Protein AF-A0A7Y5CA91-F1 (afdb_monomer)

Nearest PDB structures (foldseek):
  5ueb-assembly1_A  TM=8.217E-01  e=1.736E-07  Neisseria gonorrhoeae NCCP11945
  4es2-assembly1_A-2  TM=5.963E-01  e=1.587E-01  Halalkalibacterium halodurans C-125
  4es1-assembly1_A-2  TM=5.811E-01  e=1.887E-01  Halalkalibacterium halodurans C-125
  4es3-assembly1_A-2  TM=5.944E-01  e=1.594E+00  Halalkalibacterium halodurans C-125
  7f84-assembly1_B  TM=4.828E-01  e=7.109E-01  Leptospira interrogans serovar Copenhageni str. Fiocruz L1-130

Sequence (258 aa):
MDRDSLKDAISSALDKFGGAYSYSMTEIDTDRPVVNYLFRSDHPRELWDILQERLFKNPRFGRCLSESSIVTCQGDTGWGDTLTLLHFDPSVKLQDFNGNEMEQILCRFHRNPIWGQRADFLILACIVNVHDDFAPPEVEELWARRVGQYAFEVCCIPFYAYDINLGDIVETNRK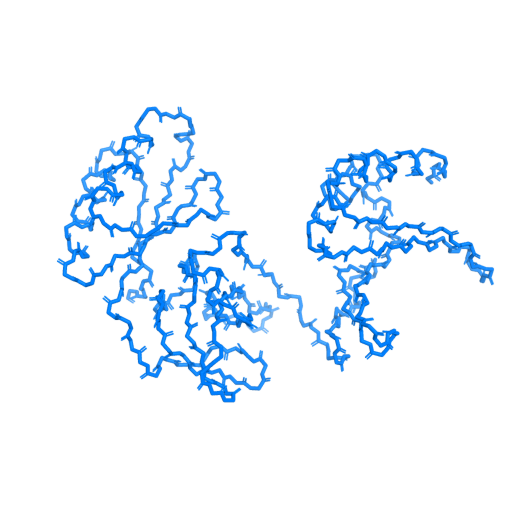FLVKSIIIASQNYTFRVWFGETKGSKARSEIVGAIQDLGCEMEWSSTDLLAVSAQSHFAQRVADYLHQQELSERLQYETGRLK

Mean predicted aligned error: 14.35 Å

Secondary structure (DSSP, 8-state):
--HHHHHHHHHHHHTT--S-EEEEEEEE-SSS-EEEEEEEES-HHHHHHHHIIIIIT-TTTHHHHHTT-EEEEE-TTGGGSEEEEEESSTTSPEE-TT-PEEP---EE--SS-TTGGG--EEEEEES-----TTSPPPEEEEEEEESSSSEEEE-S--SS-TT--TT-EEEE-TT-BEEEEEE--SEEEEEEE-TT-TT-HHHHHHHHHHHHTT-EEEESSSSEEEEEEEHHHHHHHHHHHHHHHHTTS-EEEESS--

Foldseek 3Di:
DDPVVVVVLLVVLVVPVPFDKDWDWDWDPDVDIDIDIDMDTPCVPSSVVSCCVRALVDPVHNVVCLLDDWDWDADPVGPLQIWTPGDNPPPDFTAGRNRDGDDPAPEQEFPDFLQQVQFDDWAWAFLDPDPPPPDDTHTYIFGWHDPDPFWTFTRHADQRHAPDGHGFIFGADPRRYTDGTPGDPQKWKKKKFQPPCQPPPLVVVLVVVLVVLVWDWGDSDSGIIIIIDHNVSVVVNVVSSVVCVVVVRIDMDTSHDD

Structure (mmCIF, N/CA/C/O backbone):
data_AF-A0A7Y5CA91-F1
#
_entry.id   AF-A0A7Y5CA91-F1
#
loop_
_atom_site.group_PDB
_atom_site.id
_atom_site.type_symbol
_atom_site.label_atom_id
_atom_site.label_alt_id
_atom_site.label_comp_id
_atom_site.label_asym_id
_atom_site.label_entity_id
_atom_site.label_seq_id
_atom_site.pdbx_PDB_ins_code
_atom_site.Cartn_x
_atom_site.Cartn_y
_atom_site.Cartn_z
_atom_site.occupancy
_atom_site.B_iso_or_equiv
_atom_site.auth_seq_id
_atom_site.auth_comp_id
_atom_site.auth_asym_id
_atom_site.auth_atom_id
_atom_site.pdbx_PDB_model_num
ATOM 1 N N . MET A 1 1 ? 7.690 31.007 19.364 1.00 68.00 1 MET A N 1
ATOM 2 C CA . MET A 1 1 ? 7.139 31.057 17.994 1.00 68.00 1 MET A CA 1
ATOM 3 C C . MET A 1 1 ? 6.294 32.312 17.875 1.00 68.00 1 MET A C 1
ATOM 5 O O . MET A 1 1 ? 5.537 32.581 18.798 1.00 68.00 1 MET A O 1
ATOM 9 N N . ASP A 1 2 ? 6.472 33.093 16.810 1.00 78.56 2 ASP A N 1
ATOM 10 C CA . ASP A 1 2 ? 5.654 34.286 16.562 1.00 78.56 2 ASP A CA 1
ATOM 11 C C . ASP A 1 2 ? 4.222 33.879 16.179 1.00 78.56 2 ASP A C 1
ATOM 13 O O . ASP A 1 2 ? 4.040 33.037 15.296 1.00 78.56 2 ASP A O 1
ATOM 17 N N . ARG A 1 3 ? 3.222 34.427 16.880 1.00 73.00 3 ARG A N 1
ATOM 18 C CA . ARG A 1 3 ? 1.817 34.001 16.760 1.00 73.00 3 ARG A CA 1
ATOM 19 C C . ARG A 1 3 ? 1.215 34.417 15.424 1.00 73.00 3 ARG A C 1
ATOM 21 O O . ARG A 1 3 ? 0.508 33.616 14.818 1.00 73.00 3 ARG A O 1
ATOM 28 N N . ASP A 1 4 ? 1.522 35.621 14.959 1.00 79.50 4 ASP A N 1
ATOM 29 C CA . ASP A 1 4 ? 0.968 36.135 13.706 1.00 79.50 4 ASP A CA 1
ATOM 30 C C . ASP A 1 4 ? 1.575 35.394 12.511 1.00 79.50 4 ASP A C 1
ATOM 32 O O . ASP A 1 4 ? 0.841 34.881 11.670 1.00 79.50 4 ASP A O 1
ATOM 36 N N . SER A 1 5 ? 2.889 35.139 12.532 1.00 83.25 5 SER A N 1
ATOM 37 C CA . SER A 1 5 ? 3.531 34.285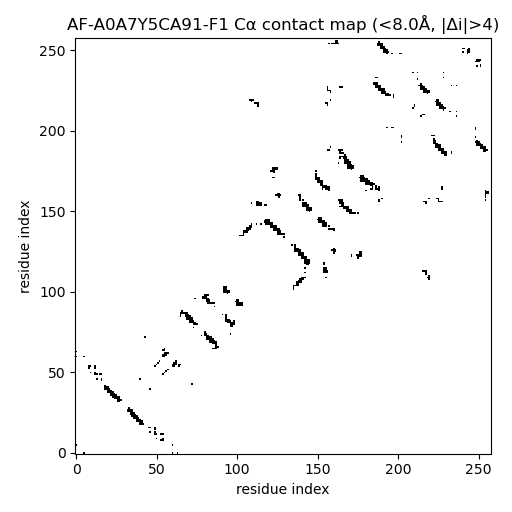 11.524 1.00 83.25 5 SER A CA 1
ATOM 38 C C . SER A 1 5 ? 2.962 32.855 11.464 1.00 83.25 5 SER A C 1
ATOM 40 O O . SER A 1 5 ? 2.933 32.261 10.387 1.00 83.25 5 SER A O 1
ATOM 42 N N . LEU A 1 6 ? 2.546 32.268 12.597 1.00 81.56 6 LEU A N 1
ATOM 43 C CA . LEU A 1 6 ? 1.913 30.941 12.604 1.00 81.56 6 LEU A CA 1
ATOM 44 C C . LEU A 1 6 ? 0.496 30.996 12.021 1.00 81.56 6 LEU A C 1
ATOM 46 O O . LEU A 1 6 ? 0.133 30.121 11.238 1.00 81.56 6 LEU A O 1
ATOM 50 N N . LYS A 1 7 ? -0.291 32.018 12.373 1.00 81.50 7 LYS A N 1
ATOM 51 C CA . LYS A 1 7 ? -1.628 32.230 11.801 1.00 81.50 7 LYS A CA 1
ATOM 52 C C . LYS A 1 7 ? -1.570 32.403 10.286 1.00 81.50 7 LYS A C 1
ATOM 54 O O . LYS A 1 7 ? -2.379 31.797 9.584 1.00 81.50 7 LYS A O 1
ATOM 59 N N . ASP A 1 8 ? -0.596 33.155 9.785 1.00 85.31 8 ASP A N 1
ATOM 60 C CA . ASP A 1 8 ? -0.379 33.336 8.348 1.00 85.31 8 ASP A CA 1
ATOM 61 C C . ASP A 1 8 ? 0.002 32.016 7.671 1.00 85.31 8 ASP A C 1
ATOM 63 O O . ASP A 1 8 ? -0.514 31.684 6.605 1.00 85.31 8 ASP A O 1
ATOM 67 N N . ALA A 1 9 ? 0.867 31.220 8.309 1.00 85.56 9 ALA A N 1
ATOM 68 C CA . ALA A 1 9 ? 1.255 29.909 7.798 1.00 85.56 9 ALA A CA 1
ATOM 69 C C . ALA A 1 9 ? 0.070 28.933 7.746 1.00 85.56 9 ALA A C 1
ATOM 71 O O . ALA A 1 9 ? -0.072 28.202 6.766 1.00 85.56 9 ALA A O 1
ATOM 72 N N . ILE A 1 10 ? -0.788 28.937 8.771 1.00 85.12 10 ILE A N 1
ATOM 73 C CA . ILE A 1 10 ? -2.016 28.135 8.806 1.00 85.12 10 ILE A CA 1
ATOM 74 C C . ILE A 1 10 ? -2.964 28.596 7.702 1.00 85.12 10 ILE A C 1
ATOM 76 O O . ILE A 1 10 ? -3.401 27.770 6.909 1.00 85.12 10 ILE A O 1
ATOM 80 N N . SER A 1 11 ? -3.220 29.899 7.590 1.00 84.31 11 SER A N 1
ATOM 81 C CA . SER A 1 11 ? -4.104 30.453 6.556 1.00 84.31 11 SER A CA 1
ATOM 82 C C . SER A 1 11 ? -3.611 30.087 5.154 1.00 84.31 11 SER A C 1
ATOM 84 O O . SER A 1 11 ? -4.359 29.529 4.361 1.00 84.31 11 SER A O 1
ATOM 86 N N . SER A 1 12 ? -2.310 30.251 4.892 1.00 85.62 12 SER A N 1
ATOM 87 C CA . SER A 1 12 ? -1.694 29.874 3.616 1.00 85.62 12 SER A CA 1
ATOM 88 C C . SER A 1 12 ? -1.745 28.368 3.328 1.00 85.62 12 SER A C 1
ATOM 90 O O . SER A 1 12 ? -1.818 27.963 2.165 1.00 85.62 12 SER A O 1
ATOM 92 N N . ALA A 1 13 ? -1.682 27.522 4.361 1.00 84.25 13 ALA A N 1
ATOM 93 C CA . ALA A 1 13 ? -1.868 26.084 4.205 1.00 84.25 13 ALA A CA 1
ATOM 94 C C . ALA A 1 13 ? -3.319 25.762 3.815 1.00 84.25 13 ALA A C 1
ATOM 96 O O . ALA A 1 13 ? -3.537 24.983 2.889 1.00 84.25 13 ALA A O 1
ATOM 97 N N . LEU A 1 14 ? -4.292 26.403 4.467 1.00 82.94 14 LEU A N 1
ATOM 98 C CA . LEU A 1 14 ? -5.718 26.200 4.215 1.00 82.94 14 LEU A CA 1
ATOM 99 C C . LEU A 1 14 ? -6.185 26.760 2.866 1.00 82.94 14 LEU A C 1
ATOM 101 O O . LEU A 1 14 ? -7.015 26.129 2.229 1.00 82.94 14 LEU A O 1
ATOM 105 N N . ASP A 1 15 ? -5.606 27.855 2.368 1.00 83.06 15 ASP A N 1
ATOM 106 C CA . ASP A 1 15 ? -5.922 28.394 1.031 1.00 83.06 15 ASP A CA 1
ATOM 107 C C . ASP A 1 15 ? -5.665 27.378 -0.097 1.00 83.06 15 ASP A C 1
ATOM 109 O O . ASP A 1 15 ? -6.217 27.477 -1.192 1.00 83.06 15 ASP A O 1
ATOM 113 N N . LYS A 1 16 ? -4.790 26.398 0.155 1.00 76.31 16 LYS A N 1
ATOM 114 C CA . LYS A 1 16 ? -4.486 25.306 -0.779 1.00 76.31 16 LYS A CA 1
ATOM 115 C C . LYS A 1 16 ? -5.376 24.086 -0.586 1.00 76.31 16 LYS A C 1
ATOM 117 O O . LYS A 1 16 ? -5.332 23.177 -1.414 1.00 76.31 16 LYS A O 1
ATOM 122 N N . PHE A 1 17 ? -6.148 24.048 0.493 1.00 78.12 17 PHE A N 1
ATOM 123 C CA .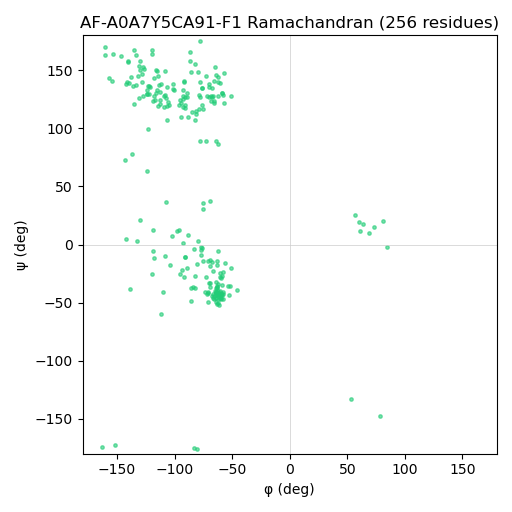 PHE A 1 17 ? -7.136 23.016 0.722 1.00 78.12 17 PHE A CA 1
ATOM 124 C C . PHE A 1 17 ? -8.405 23.381 -0.057 1.00 78.12 17 PHE A C 1
ATOM 126 O O . PHE A 1 17 ? -9.120 24.316 0.283 1.00 78.12 17 PHE A O 1
ATOM 133 N N . GLY A 1 18 ? -8.660 22.655 -1.148 1.00 64.88 18 GLY A N 1
ATOM 134 C CA . GLY A 1 18 ? -9.802 22.908 -2.036 1.00 64.88 18 GLY A CA 1
ATOM 135 C C . GLY A 1 18 ? -11.154 22.417 -1.503 1.00 64.88 18 GLY A C 1
ATOM 136 O O . GLY A 1 18 ? -12.163 22.600 -2.181 1.00 64.88 18 GLY A O 1
ATOM 137 N N . GLY A 1 19 ? -11.179 21.771 -0.332 1.00 65.44 19 GLY A N 1
ATOM 138 C CA . GLY A 1 19 ? -12.393 21.264 0.308 1.00 65.44 19 GLY A CA 1
ATOM 139 C C . GLY A 1 19 ? -13.091 22.306 1.183 1.00 65.44 19 GLY A C 1
ATOM 140 O O . GLY A 1 19 ? -12.517 23.334 1.535 1.00 65.44 19 GLY A O 1
ATOM 141 N N . ALA A 1 20 ? -14.339 22.036 1.570 1.00 68.31 20 ALA A N 1
ATOM 142 C CA . ALA A 1 20 ? -15.028 22.859 2.558 1.00 68.31 20 ALA A CA 1
ATOM 143 C C . ALA A 1 20 ? -14.351 22.701 3.927 1.00 68.31 20 ALA A C 1
ATOM 145 O O . ALA A 1 20 ? -14.186 21.584 4.420 1.00 68.31 20 ALA A O 1
ATOM 146 N N . TYR A 1 21 ? -13.975 23.820 4.548 1.00 76.00 21 TYR A N 1
ATOM 147 C CA . TYR A 1 21 ? -13.451 23.820 5.904 1.00 76.00 21 TYR A CA 1
ATOM 148 C C . TYR A 1 21 ? -13.961 24.997 6.724 1.00 76.00 21 TYR A C 1
ATOM 150 O O . TYR A 1 21 ? -14.329 26.052 6.209 1.00 76.00 21 TYR A O 1
ATOM 158 N N . SER A 1 22 ? -13.920 24.827 8.038 1.00 71.12 22 SER A N 1
ATOM 159 C CA . SER A 1 22 ? -13.978 25.933 8.988 1.00 71.12 22 SER A CA 1
ATOM 160 C C . SER A 1 22 ? -12.874 25.752 10.009 1.00 71.12 22 SER A C 1
ATOM 162 O O . SER A 1 22 ? -12.597 24.614 10.393 1.00 71.12 22 SER A O 1
ATOM 164 N N . TYR A 1 23 ? -12.285 26.847 10.483 1.00 76.06 23 TYR A N 1
ATOM 165 C CA . TYR A 1 23 ? -11.366 26.781 11.608 1.00 76.06 23 TYR A CA 1
ATOM 166 C C . TYR A 1 23 ? -11.697 27.819 12.674 1.00 76.06 23 TYR A C 1
ATOM 168 O O . TYR A 1 23 ? -12.270 28.870 12.389 1.00 76.06 23 TYR A O 1
ATOM 176 N N . SER A 1 24 ? -11.328 27.518 13.913 1.00 73.00 24 SER A N 1
ATOM 177 C CA . SER A 1 24 ? -11.430 28.454 15.030 1.00 73.00 24 SER A CA 1
ATOM 178 C C . SER A 1 24 ? -10.188 28.375 15.898 1.00 73.00 24 SER A C 1
ATOM 180 O O . SER A 1 24 ? -9.649 27.288 16.107 1.00 73.00 24 SER A O 1
ATOM 182 N N . MET A 1 25 ? -9.772 29.521 16.433 1.00 73.75 25 MET A N 1
ATOM 183 C CA . MET A 1 25 ? -8.668 29.620 17.378 1.00 73.75 25 MET A CA 1
ATOM 184 C C . MET A 1 25 ? -9.210 30.037 18.744 1.00 73.75 25 MET A C 1
ATOM 186 O O . MET A 1 25 ? -9.865 31.072 18.846 1.00 73.75 25 MET A O 1
ATOM 190 N N . THR A 1 26 ? -8.929 29.254 19.784 1.00 73.44 26 THR A N 1
ATOM 191 C CA . THR A 1 26 ? -9.309 29.593 21.165 1.00 73.44 26 THR A CA 1
ATOM 192 C C . THR A 1 26 ? -8.075 29.587 22.053 1.00 73.44 26 THR A C 1
ATOM 194 O O . THR A 1 26 ? -7.283 28.646 21.999 1.00 73.44 26 THR A O 1
ATOM 197 N N . GLU A 1 27 ? -7.907 30.627 22.867 1.00 74.00 27 GLU A N 1
ATOM 198 C CA . GLU A 1 27 ? -6.907 30.635 23.935 1.00 74.00 27 GLU A CA 1
ATOM 199 C C . GLU A 1 27 ? -7.547 30.070 25.198 1.00 74.00 27 GLU A C 1
ATOM 201 O O . GLU A 1 27 ? -8.628 30.502 25.601 1.00 74.00 27 GLU A O 1
ATOM 206 N N . ILE A 1 28 ? -6.898 29.071 25.785 1.00 69.88 28 ILE A N 1
ATOM 207 C CA . ILE A 1 28 ? -7.356 28.449 27.022 1.00 69.88 28 ILE A CA 1
ATOM 208 C C . ILE A 1 28 ? -6.452 28.962 28.138 1.00 69.88 28 ILE A C 1
ATOM 210 O O . ILE A 1 28 ? -5.231 28.785 28.089 1.00 69.88 28 ILE A O 1
ATOM 214 N N . ASP A 1 29 ? -7.066 29.629 29.114 1.00 62.94 29 ASP A N 1
ATOM 215 C CA . ASP A 1 29 ? -6.381 30.144 30.294 1.00 62.94 29 ASP A CA 1
ATOM 216 C C . ASP A 1 29 ? -6.134 28.989 31.273 1.00 62.94 29 ASP A C 1
ATOM 218 O O . ASP A 1 29 ? -6.981 28.619 32.087 1.00 62.94 29 ASP A O 1
ATOM 222 N N . THR A 1 30 ? -4.988 28.342 31.096 1.00 64.19 30 THR A N 1
ATOM 223 C CA . THR A 1 30 ? -4.439 27.318 31.988 1.00 64.19 30 THR A CA 1
ATOM 224 C C . THR A 1 30 ? -3.082 27.781 32.514 1.00 64.19 30 THR A C 1
ATOM 226 O O . THR A 1 30 ? -2.480 28.692 31.949 1.00 64.19 30 THR A O 1
ATOM 229 N N . ASP A 1 31 ? -2.537 27.104 33.534 1.00 67.12 31 ASP A N 1
ATOM 230 C CA . ASP A 1 31 ? -1.201 27.390 34.106 1.00 67.12 31 ASP A CA 1
ATOM 231 C C . ASP A 1 31 ? -0.074 27.476 33.054 1.00 67.12 31 ASP A C 1
ATOM 233 O O . ASP A 1 31 ? 0.987 28.059 33.290 1.00 67.12 31 ASP A O 1
ATOM 237 N N . ARG A 1 32 ? -0.299 26.896 31.869 1.00 58.16 32 ARG A N 1
ATOM 238 C CA . ARG A 1 32 ? 0.467 27.152 30.648 1.00 58.16 32 ARG A CA 1
ATOM 239 C C . ARG A 1 32 ? -0.494 27.640 29.563 1.00 58.16 32 ARG A C 1
ATOM 241 O O . ARG A 1 32 ? -1.481 26.953 29.329 1.00 58.16 32 ARG A O 1
ATOM 248 N N . PRO A 1 33 ? -0.232 28.758 28.872 1.00 66.31 33 PRO A N 1
ATOM 249 C CA . PRO A 1 33 ? -1.123 29.240 27.822 1.00 66.31 33 PRO A CA 1
ATOM 250 C C . PRO A 1 33 ? -1.152 28.253 26.648 1.00 66.31 33 PRO A C 1
ATOM 252 O O . PRO A 1 33 ? -0.114 27.976 26.042 1.00 66.31 33 PRO A O 1
ATOM 255 N N . VAL A 1 34 ? -2.342 27.748 26.315 1.00 72.19 34 VAL A N 1
ATOM 256 C CA . VAL A 1 34 ? -2.568 26.844 25.177 1.00 72.19 34 VAL A CA 1
ATOM 257 C C . VAL A 1 34 ? -3.393 27.563 24.115 1.00 72.19 34 VAL A C 1
ATOM 259 O O . VAL A 1 34 ? -4.359 28.260 24.424 1.00 72.19 34 VAL A O 1
ATOM 262 N N . VAL A 1 35 ? -3.015 27.380 22.850 1.00 75.81 35 VAL A N 1
ATOM 263 C CA . VAL A 1 35 ? -3.793 27.839 21.696 1.00 75.81 35 VAL A CA 1
ATOM 264 C C . VAL A 1 35 ? -4.366 26.613 21.003 1.00 75.81 35 VAL A C 1
ATOM 266 O O . VAL A 1 35 ? -3.612 25.762 20.537 1.00 75.81 35 VAL A O 1
ATOM 269 N N . ASN A 1 36 ? -5.691 26.522 20.937 1.00 76.50 36 ASN A N 1
ATOM 270 C CA . ASN A 1 36 ? -6.379 25.446 20.241 1.00 76.50 36 ASN A CA 1
ATOM 271 C C . ASN A 1 36 ? -6.741 25.890 18.821 1.00 76.50 36 ASN A C 1
ATOM 273 O O . ASN A 1 36 ? -7.425 26.902 18.666 1.00 76.50 36 ASN A O 1
ATOM 277 N N . TYR A 1 37 ? -6.310 25.126 17.817 1.00 81.00 37 TYR A N 1
ATOM 278 C CA . TYR A 1 37 ? -6.747 25.269 16.431 1.00 81.00 37 TYR A CA 1
ATOM 279 C C . TYR A 1 37 ? -7.674 24.107 16.092 1.00 81.00 37 TYR A C 1
ATOM 281 O O . TYR A 1 37 ? -7.226 22.975 15.920 1.00 81.00 37 TYR A O 1
ATOM 289 N N . LEU A 1 38 ? -8.968 24.396 15.989 1.00 78.62 38 LEU A N 1
ATOM 290 C CA . LEU A 1 38 ? -9.955 23.421 15.545 1.00 78.62 38 LEU A CA 1
ATOM 291 C C . LEU A 1 38 ? -10.138 23.565 14.044 1.00 78.62 38 LEU A C 1
ATOM 293 O O . LEU A 1 38 ? -10.347 24.682 13.577 1.00 78.62 38 LEU A O 1
ATOM 297 N N . PHE A 1 39 ? -10.129 22.451 13.322 1.00 81.75 39 PHE A N 1
ATOM 298 C CA . PHE A 1 39 ? -10.491 22.409 11.914 1.00 81.75 39 PHE A CA 1
ATOM 299 C C . PHE A 1 39 ? -11.635 21.420 11.718 1.00 81.75 39 PHE A C 1
ATOM 301 O O . PHE A 1 39 ? -11.608 20.319 12.264 1.00 81.75 39 PHE A O 1
ATOM 308 N N . ARG A 1 40 ? -12.626 21.805 10.918 1.00 76.44 40 ARG A N 1
ATOM 309 C CA . ARG A 1 40 ? -13.703 20.925 10.462 1.00 76.44 40 ARG A CA 1
ATOM 310 C C . ARG A 1 40 ? -13.593 20.783 8.957 1.00 76.44 40 ARG A C 1
ATOM 312 O O . ARG A 1 40 ? -13.417 21.795 8.287 1.00 76.44 40 ARG A O 1
ATOM 319 N N . SER A 1 41 ? -13.675 19.559 8.456 1.00 79.56 41 SER A N 1
ATOM 320 C CA . SER A 1 41 ? -13.578 19.247 7.033 1.00 79.56 41 SER A CA 1
ATOM 321 C C . SER A 1 41 ? -14.264 17.916 6.749 1.00 79.56 41 SER A C 1
ATOM 323 O O . SER A 1 41 ? -14.142 16.990 7.551 1.00 79.56 41 SER A O 1
ATOM 325 N N . ASP A 1 42 ? -14.920 17.816 5.594 1.00 76.06 42 ASP A N 1
ATOM 326 C CA . ASP A 1 42 ? -15.478 16.558 5.074 1.00 76.06 42 ASP A CA 1
ATOM 327 C C . ASP A 1 42 ? -14.381 15.658 4.463 1.00 76.06 42 ASP A C 1
ATOM 329 O O . ASP A 1 42 ? -14.604 14.485 4.166 1.00 76.06 42 ASP A O 1
ATOM 333 N N . HIS A 1 43 ? -13.161 16.193 4.325 1.00 77.31 43 HIS A N 1
ATOM 334 C CA . HIS A 1 43 ? -11.961 15.492 3.866 1.00 77.31 43 HIS A CA 1
ATOM 335 C C . HIS A 1 43 ? -10.833 15.621 4.912 1.00 77.31 43 HIS A C 1
ATOM 337 O O . HIS A 1 43 ? -9.791 16.230 4.644 1.00 77.31 43 HIS A O 1
ATOM 343 N N . PRO A 1 44 ? -11.008 15.074 6.133 1.00 75.00 44 PRO A N 1
ATOM 344 C CA . PRO A 1 44 ? -10.067 15.262 7.244 1.00 75.00 44 PRO A CA 1
ATOM 345 C C . PRO A 1 44 ? -8.660 14.732 6.934 1.00 75.00 44 PRO A C 1
ATOM 347 O O . PRO A 1 44 ? -7.673 15.263 7.441 1.00 75.00 44 PRO A O 1
ATOM 350 N N . ARG A 1 45 ? -8.555 13.727 6.056 1.00 71.75 45 ARG A N 1
ATOM 351 C CA . ARG A 1 45 ? -7.277 13.153 5.624 1.00 71.75 45 ARG A CA 1
ATOM 352 C C . ARG A 1 45 ? -6.473 14.095 4.728 1.00 71.75 45 ARG A C 1
ATOM 354 O O . ARG A 1 45 ? -5.305 14.339 5.006 1.00 71.75 45 ARG A O 1
ATOM 361 N N . GLU A 1 46 ? -7.103 14.662 3.703 1.00 79.56 46 GLU A N 1
ATOM 362 C CA . GLU A 1 46 ? -6.463 15.640 2.812 1.00 79.56 46 GLU A CA 1
ATOM 363 C C . GLU A 1 46 ? -6.034 16.895 3.577 1.00 79.56 46 GLU A C 1
ATOM 365 O O . GLU A 1 46 ? -4.938 17.422 3.376 1.00 79.56 46 GLU A O 1
ATOM 370 N N . LEU A 1 47 ? -6.879 17.341 4.509 1.00 81.56 47 LEU A N 1
ATOM 371 C CA . LEU A 1 47 ? -6.544 18.435 5.404 1.00 81.56 47 LEU A CA 1
ATOM 372 C C . LEU A 1 47 ? -5.318 18.092 6.265 1.00 81.56 47 LEU A C 1
ATOM 374 O O . LEU A 1 47 ? -4.402 18.908 6.369 1.00 81.56 47 LEU A O 1
ATOM 378 N N . TRP A 1 48 ? -5.261 16.892 6.852 1.00 85.31 48 TRP A N 1
ATOM 379 C CA . TRP A 1 48 ? -4.114 16.473 7.658 1.00 85.31 48 TRP A CA 1
ATOM 380 C C . TRP A 1 48 ? -2.816 16.412 6.848 1.00 85.31 48 TRP A C 1
ATOM 382 O O . TRP A 1 48 ? -1.797 16.920 7.315 1.00 85.31 48 TRP A O 1
ATOM 392 N N . ASP A 1 49 ? -2.849 15.890 5.622 1.00 79.44 49 ASP A N 1
ATOM 393 C CA . ASP A 1 49 ? -1.677 15.844 4.740 1.00 79.44 49 ASP A CA 1
ATOM 394 C C . ASP A 1 49 ? -1.127 17.250 4.457 1.00 79.44 49 ASP A C 1
ATOM 396 O O . ASP A 1 49 ? 0.083 17.489 4.546 1.00 79.44 49 ASP A O 1
ATOM 400 N N . ILE A 1 50 ? -2.016 18.211 4.190 1.00 86.31 50 ILE A N 1
ATOM 401 C CA . ILE A 1 50 ? -1.641 19.612 3.977 1.00 86.31 50 ILE A CA 1
ATOM 402 C C . ILE A 1 50 ? -1.027 20.208 5.244 1.00 86.31 50 ILE A C 1
ATOM 404 O O . ILE A 1 50 ? 0.021 20.854 5.166 1.00 86.31 50 ILE A O 1
ATOM 408 N N . LEU A 1 51 ? -1.633 19.981 6.413 1.00 87.25 51 LEU A N 1
ATOM 409 C CA . LEU A 1 51 ? -1.096 20.461 7.688 1.00 87.25 51 LEU A CA 1
ATOM 410 C C . LEU A 1 51 ? 0.279 19.837 7.972 1.00 87.25 51 LEU A C 1
ATOM 412 O O . LEU A 1 51 ? 1.211 20.547 8.359 1.00 87.25 51 LEU A O 1
ATOM 416 N N . GLN A 1 52 ? 0.461 18.540 7.713 1.00 85.06 52 GLN A N 1
ATOM 417 C CA . GLN A 1 52 ? 1.754 17.881 7.863 1.00 85.06 52 GLN A CA 1
ATOM 418 C C . GLN A 1 52 ? 2.810 18.473 6.926 1.00 85.06 52 GLN A C 1
ATOM 420 O O . GLN A 1 52 ? 3.899 18.830 7.374 1.00 85.06 52 GLN A O 1
ATOM 425 N N . GLU A 1 53 ? 2.511 18.595 5.633 1.00 85.31 53 GLU A N 1
ATOM 426 C CA . GLU A 1 53 ? 3.461 19.087 4.632 1.00 85.31 53 GLU A CA 1
ATOM 427 C C . GLU A 1 53 ? 3.820 20.561 4.847 1.00 85.31 53 GLU A C 1
ATOM 429 O O . GLU A 1 53 ? 4.985 20.946 4.739 1.00 85.31 53 GLU A O 1
ATOM 434 N N . ARG A 1 54 ? 2.828 21.399 5.157 1.00 85.94 54 ARG A N 1
ATOM 435 C CA . ARG A 1 54 ? 2.981 22.859 5.155 1.00 85.94 54 ARG A CA 1
ATOM 436 C C . ARG A 1 54 ? 3.312 23.447 6.517 1.00 85.94 54 ARG A C 1
ATOM 438 O O . ARG A 1 54 ? 3.928 24.515 6.547 1.00 85.94 54 ARG A O 1
ATOM 445 N N . LEU A 1 55 ? 2.948 22.770 7.609 1.00 88.06 55 LEU A N 1
ATOM 446 C CA . LEU A 1 55 ? 3.205 23.225 8.977 1.00 88.06 55 LEU A CA 1
ATOM 447 C C . LEU A 1 55 ? 4.227 22.337 9.685 1.00 88.06 55 LEU A C 1
ATOM 449 O O . LEU A 1 55 ? 5.296 22.826 10.048 1.00 88.06 55 LEU A O 1
ATOM 453 N N . PHE A 1 56 ? 3.957 21.039 9.844 1.00 83.44 56 PHE A N 1
ATOM 454 C CA . PHE A 1 56 ? 4.823 20.162 10.651 1.00 83.44 56 PHE A CA 1
ATOM 455 C C . PHE A 1 56 ? 6.165 19.838 9.982 1.00 83.44 56 PHE A C 1
ATOM 457 O O . PHE A 1 56 ? 7.164 19.659 10.673 1.00 83.44 56 PHE A O 1
ATOM 464 N N . LYS A 1 57 ? 6.232 19.836 8.647 1.00 84.31 57 LYS A N 1
ATOM 465 C CA . LYS A 1 57 ? 7.488 19.724 7.882 1.00 84.31 57 LYS A CA 1
ATOM 466 C C . LYS A 1 57 ? 8.097 21.084 7.525 1.00 84.31 57 LYS A C 1
ATOM 468 O O . LYS A 1 57 ? 9.137 21.142 6.873 1.00 84.31 57 LYS A O 1
ATOM 473 N N . ASN A 1 58 ? 7.475 22.187 7.944 1.00 84.81 58 ASN A N 1
ATOM 474 C CA . ASN A 1 58 ? 7.976 23.525 7.661 1.00 84.81 58 ASN A CA 1
ATOM 475 C C . ASN A 1 58 ? 9.304 23.771 8.399 1.00 84.81 58 ASN A C 1
ATOM 477 O O . ASN A 1 58 ? 9.331 23.648 9.624 1.00 84.81 58 ASN A O 1
ATOM 481 N N . PRO A 1 59 ? 10.383 24.209 7.729 1.00 81.94 59 PRO A N 1
ATOM 482 C CA . PRO A 1 59 ? 11.663 24.461 8.395 1.00 81.94 59 PRO A CA 1
ATOM 483 C C . PRO A 1 59 ? 11.597 25.509 9.516 1.00 81.94 59 PRO A C 1
ATOM 485 O O . PRO A 1 59 ? 12.395 25.465 10.449 1.00 81.94 59 PRO A O 1
ATOM 488 N N . ARG A 1 60 ? 10.653 26.457 9.438 1.00 83.75 60 ARG A N 1
ATOM 489 C CA . ARG A 1 60 ? 10.512 27.559 10.400 1.00 83.75 60 ARG A CA 1
ATOM 490 C C . ARG A 1 60 ? 9.715 27.168 11.645 1.00 83.75 60 ARG A C 1
ATOM 492 O O . ARG A 1 60 ? 10.036 27.641 12.732 1.00 83.75 60 ARG A O 1
ATOM 499 N N . PHE A 1 61 ? 8.683 26.338 11.495 1.00 81.75 61 PHE A N 1
ATOM 500 C CA . PHE A 1 61 ? 7.727 26.041 12.575 1.00 81.75 61 PHE A CA 1
ATOM 501 C C . PHE A 1 61 ? 7.671 24.565 12.967 1.00 81.75 61 PHE A C 1
ATOM 503 O O . PHE A 1 61 ? 7.341 24.259 14.108 1.00 81.75 61 PHE A O 1
ATOM 510 N N . GLY A 1 62 ? 8.024 23.657 12.059 1.00 80.38 62 GLY A N 1
ATOM 511 C CA . GLY A 1 62 ? 7.757 22.227 12.168 1.00 80.38 62 GLY A CA 1
ATOM 512 C C . GLY A 1 62 ? 8.343 21.570 13.409 1.00 80.38 62 GLY A C 1
ATOM 513 O O . GLY A 1 62 ? 7.647 20.829 14.101 1.00 80.38 62 GLY A O 1
ATOM 514 N N . ARG A 1 63 ? 9.586 21.921 13.759 1.00 78.62 63 ARG A N 1
ATOM 515 C CA . ARG A 1 63 ? 10.218 21.454 15.000 1.00 78.62 63 ARG A CA 1
ATOM 516 C C . ARG A 1 63 ? 9.449 21.921 16.237 1.00 78.62 63 ARG A C 1
ATOM 518 O O . ARG A 1 63 ? 9.071 21.101 17.062 1.00 78.62 63 ARG A O 1
ATOM 525 N N . CYS A 1 64 ? 9.178 23.223 16.333 1.00 79.38 64 CYS A N 1
ATOM 526 C CA . CYS A 1 64 ? 8.468 23.797 17.475 1.00 79.38 64 CYS A CA 1
ATOM 527 C C . CYS A 1 64 ? 7.060 23.208 17.607 1.00 79.38 64 CYS A C 1
ATOM 529 O O . CYS A 1 64 ? 6.650 22.876 18.712 1.00 79.38 64 CYS A O 1
ATOM 531 N N . LEU A 1 65 ? 6.338 23.047 16.495 1.00 83.94 65 LEU A N 1
ATOM 532 C CA . LEU A 1 65 ? 5.007 22.444 16.482 1.00 83.94 65 LEU A CA 1
ATOM 533 C C . LEU A 1 65 ? 5.056 20.981 16.929 1.00 83.94 65 LEU A C 1
ATOM 535 O O . LEU A 1 65 ? 4.280 20.600 17.796 1.00 83.94 65 LEU A O 1
ATOM 539 N N . SER A 1 66 ? 5.992 20.184 16.417 1.00 76.94 66 SER A N 1
ATOM 540 C CA . SER A 1 66 ? 6.118 18.770 16.802 1.00 76.94 66 SER A CA 1
ATOM 541 C C . SER A 1 66 ? 6.459 18.594 18.287 1.00 76.94 66 SER A C 1
ATOM 543 O O . SER A 1 66 ? 5.952 17.684 18.926 1.00 76.94 66 SER A O 1
ATOM 545 N N . GLU A 1 67 ? 7.266 19.495 18.853 1.00 79.19 67 GLU A N 1
ATOM 546 C CA . GLU A 1 67 ? 7.688 19.469 20.263 1.00 79.19 67 GLU A CA 1
ATOM 547 C C . GLU A 1 67 ? 6.661 20.094 21.231 1.00 79.19 67 GLU A C 1
ATOM 549 O O . GLU A 1 67 ? 6.883 20.087 22.441 1.00 79.19 67 GLU A O 1
ATOM 554 N N . SER A 1 68 ? 5.552 20.663 20.738 1.00 79.94 68 SER A N 1
ATOM 555 C CA . SER A 1 68 ? 4.587 21.382 21.594 1.00 79.94 68 SER A CA 1
ATOM 556 C C . SER A 1 68 ? 3.111 21.209 21.235 1.00 79.94 68 SER A C 1
ATOM 558 O O . SER A 1 68 ? 2.261 21.838 21.863 1.00 79.94 68 SER A O 1
ATOM 560 N N . SER A 1 69 ? 2.786 20.364 20.254 1.00 82.81 69 SER A N 1
ATOM 561 C CA . SER A 1 69 ? 1.406 20.152 19.811 1.00 82.81 69 SER A CA 1
ATOM 562 C C . SER A 1 69 ? 0.878 18.790 20.227 1.00 82.81 69 SER A C 1
ATOM 564 O O . SER A 1 69 ? 1.600 17.797 20.277 1.00 82.81 69 SER A O 1
ATOM 566 N N . ILE A 1 70 ? -0.426 18.748 20.456 1.00 79.44 70 ILE A N 1
ATOM 567 C CA . ILE A 1 70 ? -1.219 17.529 20.377 1.00 79.44 70 ILE A CA 1
ATOM 568 C C . ILE A 1 70 ? -2.144 17.734 19.182 1.00 79.44 70 ILE A C 1
ATOM 570 O O . ILE A 1 70 ? -2.752 18.798 19.058 1.00 79.44 70 ILE A O 1
ATOM 574 N N . VAL A 1 71 ? -2.223 16.752 18.289 1.00 83.31 71 VAL A N 1
ATOM 575 C CA . VAL A 1 71 ? -3.176 16.764 17.181 1.00 83.31 71 VAL A CA 1
ATOM 576 C C . VAL A 1 71 ? -4.109 15.590 17.334 1.00 83.31 71 VAL A C 1
ATOM 578 O O . VAL A 1 71 ? -3.677 14.443 17.449 1.00 83.31 71 VAL A O 1
ATOM 581 N N . THR A 1 72 ? -5.395 15.893 17.289 1.00 79.94 72 THR A N 1
ATOM 582 C CA . THR A 1 72 ? -6.461 14.914 17.377 1.00 79.94 72 THR A CA 1
ATOM 583 C C . THR A 1 72 ? -7.437 15.092 16.217 1.00 79.94 72 THR A C 1
ATOM 585 O O . THR A 1 72 ? -7.663 16.200 15.733 1.00 79.94 72 THR A O 1
ATOM 588 N N . CYS A 1 73 ? -8.004 13.985 15.750 1.00 78.75 73 CYS A N 1
ATOM 589 C CA . CYS A 1 73 ? -9.141 13.950 14.844 1.00 78.75 73 CYS A CA 1
ATOM 590 C C . CYS A 1 73 ? -10.363 13.529 15.655 1.00 78.75 73 CYS A C 1
ATOM 592 O O . CYS A 1 73 ? -10.340 12.491 16.307 1.00 78.75 73 CYS A O 1
ATOM 594 N N . GLN A 1 74 ? -11.399 14.357 15.653 1.00 74.50 74 GLN A N 1
ATOM 595 C CA . GLN A 1 74 ? -12.595 14.164 16.463 1.00 74.50 74 GLN A CA 1
ATOM 596 C C . GLN A 1 74 ? -13.763 13.765 15.561 1.00 74.50 74 GLN A C 1
ATOM 598 O O . GLN A 1 74 ? -14.014 14.437 14.560 1.00 74.50 74 GLN A O 1
ATOM 603 N N . GLY A 1 75 ? -14.452 12.681 15.909 1.00 66.19 75 GLY A N 1
ATOM 604 C CA . GLY A 1 75 ? -15.694 12.260 15.274 1.00 66.19 75 GLY A CA 1
ATOM 605 C C . GLY A 1 75 ? -16.910 13.033 15.793 1.00 66.19 75 GLY A C 1
ATOM 606 O O . GLY A 1 75 ? -16.806 13.961 16.602 1.00 66.19 75 GLY A O 1
ATOM 607 N N . ASP A 1 76 ? -18.099 12.653 15.330 1.00 68.50 76 ASP A N 1
ATOM 608 C CA . ASP A 1 76 ? -19.330 13.429 15.544 1.00 68.50 76 ASP A CA 1
ATOM 609 C C . ASP A 1 76 ? -19.798 13.472 17.010 1.00 68.50 76 ASP A C 1
ATOM 611 O O . ASP A 1 76 ? -20.628 14.308 17.376 1.00 68.50 76 ASP A O 1
ATOM 615 N N . THR A 1 77 ? -19.269 12.594 17.869 1.00 59.56 77 THR A N 1
ATOM 616 C CA . THR A 1 77 ? -19.660 12.507 19.288 1.00 59.56 77 THR A CA 1
ATOM 617 C C . THR A 1 77 ? -18.712 13.235 20.248 1.00 59.56 77 THR A C 1
ATOM 619 O O . THR A 1 77 ? -18.847 13.140 21.471 1.00 59.56 77 THR A O 1
ATOM 622 N N . GLY A 1 78 ? -17.794 14.046 19.721 1.00 62.28 78 GLY A N 1
ATOM 623 C CA . GLY A 1 78 ? -16.925 14.887 20.535 1.00 62.28 78 GLY A CA 1
ATOM 624 C C . GLY A 1 78 ? -15.756 14.111 21.151 1.00 62.28 78 GLY A C 1
ATOM 625 O O . GLY A 1 78 ? -15.213 13.201 20.542 1.00 62.28 78 GLY A O 1
ATOM 626 N N . TRP A 1 79 ? -15.303 14.496 22.352 1.00 55.47 79 TRP A N 1
ATOM 627 C CA . TRP A 1 79 ? -14.088 13.929 22.976 1.00 55.47 79 TRP A CA 1
ATOM 628 C C . TRP A 1 79 ? -14.177 12.423 23.285 1.00 55.47 79 TRP A C 1
ATOM 630 O O . TRP A 1 79 ? -13.155 11.796 23.548 1.00 55.47 79 TRP A O 1
ATOM 640 N N . GLY A 1 80 ? -15.381 11.842 23.247 1.00 53.97 80 GLY A N 1
ATOM 641 C CA . GLY A 1 80 ? -15.596 10.398 23.384 1.00 53.97 80 GLY A CA 1
ATOM 642 C C . GLY A 1 80 ? -15.263 9.585 22.129 1.00 53.97 80 GLY A C 1
ATOM 643 O O . GLY A 1 80 ? -15.334 8.364 22.188 1.00 53.97 80 GLY A O 1
ATOM 644 N N . ASP A 1 81 ? -14.914 10.253 21.028 1.00 65.94 81 ASP A N 1
ATOM 645 C CA . ASP A 1 81 ? -14.652 9.671 19.713 1.00 65.94 81 ASP A CA 1
ATOM 646 C C . ASP A 1 81 ? -13.498 10.445 19.076 1.00 65.94 81 ASP A C 1
ATOM 648 O O . ASP A 1 81 ? -13.678 11.306 18.215 1.00 65.94 81 ASP A O 1
ATOM 652 N N . THR A 1 82 ? -12.291 10.217 19.598 1.00 64.88 82 THR A N 1
ATOM 653 C CA . THR A 1 82 ? -11.113 10.997 19.211 1.00 64.88 82 THR A CA 1
ATOM 654 C C . THR A 1 82 ? -9.936 10.095 18.864 1.00 64.88 82 THR A C 1
ATOM 656 O O . THR A 1 82 ? -9.513 9.288 19.681 1.00 64.88 82 THR A O 1
ATOM 659 N N . LEU A 1 83 ? -9.369 10.278 17.675 1.00 69.75 83 LEU A N 1
ATOM 660 C CA . LEU A 1 83 ? -8.130 9.657 17.219 1.00 69.75 83 LEU A CA 1
ATOM 661 C C . LEU A 1 83 ? -6.955 10.617 17.450 1.00 69.75 83 LEU A C 1
ATOM 663 O O . LEU A 1 83 ? -6.922 11.708 16.879 1.00 69.75 83 LEU A O 1
ATOM 667 N N . THR A 1 84 ? -5.961 10.225 18.247 1.00 74.94 84 THR A N 1
ATOM 668 C CA . THR A 1 84 ? -4.743 11.037 18.432 1.00 74.94 84 THR A CA 1
ATOM 669 C C . THR A 1 84 ? -3.783 10.804 17.268 1.00 74.94 84 THR A C 1
ATOM 671 O O . THR A 1 84 ? -3.252 9.711 17.103 1.00 74.94 84 THR A O 1
ATOM 674 N N . LEU A 1 85 ? -3.542 11.842 16.467 1.00 73.19 85 LEU A N 1
ATOM 675 C CA . LEU A 1 85 ? -2.679 11.808 15.282 1.00 73.19 85 LEU A CA 1
ATOM 676 C C . LEU A 1 85 ? -1.227 12.197 15.589 1.00 73.19 85 LEU A C 1
ATOM 678 O O . LEU A 1 85 ? -0.311 11.779 14.882 1.00 73.19 85 LEU A O 1
ATOM 682 N N . LEU A 1 86 ? -1.014 13.028 16.612 1.00 73.56 86 LEU A N 1
ATOM 683 C CA . LEU A 1 86 ? 0.306 13.476 17.050 1.00 73.56 86 LEU A CA 1
ATOM 684 C C . LEU A 1 86 ? 0.262 13.854 18.529 1.00 73.56 86 LEU A C 1
ATOM 686 O O . LEU A 1 86 ? -0.687 14.492 18.980 1.00 73.56 86 LEU A O 1
ATOM 690 N N . HIS A 1 87 ? 1.317 13.520 19.264 1.00 78.56 87 HIS A N 1
ATOM 691 C CA . HIS A 1 87 ? 1.528 13.988 20.627 1.00 78.56 87 HIS A CA 1
ATOM 692 C C . HIS A 1 87 ? 2.990 14.420 20.795 1.00 78.56 87 HIS A C 1
ATOM 694 O O . HIS A 1 87 ? 3.890 13.738 20.309 1.00 78.56 87 HIS A O 1
ATOM 700 N N . PHE A 1 88 ? 3.230 15.556 21.455 1.00 73.00 88 PHE A N 1
ATOM 701 C CA . PHE A 1 88 ? 4.586 16.082 21.647 1.00 73.00 88 PHE A CA 1
ATOM 702 C C . PHE A 1 88 ? 5.434 15.228 22.597 1.00 73.00 88 PHE A C 1
ATOM 704 O O . PHE A 1 88 ? 6.650 15.150 22.442 1.00 73.00 88 PHE A O 1
ATOM 711 N N . ASP A 1 89 ? 4.803 14.614 23.600 1.00 71.25 89 ASP A N 1
ATOM 712 C CA . ASP A 1 89 ? 5.448 13.647 24.485 1.00 71.25 89 ASP A CA 1
ATOM 713 C C . ASP A 1 89 ? 5.484 12.281 23.783 1.00 71.25 89 ASP A C 1
ATOM 715 O O . ASP A 1 89 ? 4.419 11.687 23.589 1.00 71.25 89 ASP A O 1
ATOM 719 N N . PRO A 1 90 ? 6.672 11.772 23.413 1.00 60.94 90 PRO A N 1
ATOM 720 C CA . PRO A 1 90 ? 6.806 10.504 22.704 1.00 60.94 90 PRO A CA 1
ATOM 721 C C . PRO A 1 90 ? 6.449 9.285 23.568 1.00 60.94 90 PRO A C 1
ATOM 723 O O . PRO A 1 90 ? 6.304 8.191 23.026 1.00 60.94 90 PRO A O 1
ATOM 726 N N . SER A 1 91 ? 6.326 9.444 24.892 1.00 64.50 91 SER A N 1
ATOM 727 C CA . SER A 1 91 ? 5.885 8.380 25.801 1.00 64.50 91 SER A CA 1
ATOM 728 C C . SER A 1 91 ? 4.365 8.200 25.827 1.00 64.50 91 SER A C 1
ATOM 730 O O . SER A 1 91 ? 3.877 7.152 26.255 1.00 64.50 91 SER A O 1
ATOM 732 N N . VAL A 1 92 ? 3.609 9.189 25.338 1.00 64.88 92 VAL A N 1
ATOM 733 C CA . VAL A 1 92 ? 2.155 9.089 25.209 1.00 64.88 92 VAL A CA 1
ATOM 734 C C . VAL A 1 92 ? 1.827 8.263 23.974 1.00 64.88 92 VAL A C 1
ATOM 736 O O . VAL A 1 92 ? 2.141 8.630 22.842 1.00 64.88 92 VAL A O 1
ATOM 739 N N . LYS A 1 93 ? 1.178 7.122 24.205 1.00 60.94 93 LYS A N 1
ATOM 740 C CA . LYS A 1 93 ? 0.696 6.248 23.138 1.00 60.94 93 LYS A CA 1
ATOM 741 C C . LYS A 1 93 ? -0.478 6.911 22.421 1.00 60.94 93 LYS A C 1
ATOM 743 O O . LYS A 1 93 ? -1.353 7.493 23.064 1.00 60.94 93 LYS A O 1
ATOM 748 N N . LEU A 1 94 ? -0.496 6.816 21.094 1.00 63.94 94 LEU A N 1
ATOM 749 C CA . LEU A 1 94 ? -1.625 7.290 20.293 1.00 63.94 94 LEU A CA 1
ATOM 750 C C . LEU A 1 94 ? -2.861 6.445 20.631 1.00 63.94 94 LEU A C 1
ATOM 752 O O . LEU A 1 94 ? -2.723 5.313 21.083 1.00 63.94 94 LEU A O 1
ATOM 756 N N . GLN A 1 95 ? -4.063 6.989 20.471 1.00 53.28 95 GLN A N 1
ATOM 757 C CA . GLN A 1 95 ? -5.308 6.302 20.831 1.00 53.28 95 GLN A CA 1
ATOM 758 C C . GLN A 1 95 ? -6.277 6.340 19.656 1.00 53.28 95 GLN A C 1
ATOM 760 O O . GLN A 1 95 ? -6.343 7.365 18.975 1.00 53.28 95 GLN A O 1
ATOM 765 N N . ASP A 1 96 ? -6.992 5.237 19.422 1.00 54.12 96 ASP A N 1
ATOM 766 C CA . ASP A 1 96 ? -8.069 5.171 18.430 1.00 54.12 96 ASP A CA 1
ATOM 767 C C . ASP A 1 96 ? -9.368 5.815 18.951 1.00 54.12 96 ASP A C 1
ATOM 769 O O . ASP A 1 96 ? -9.480 6.187 20.119 1.00 54.12 96 ASP A O 1
ATOM 773 N N . PHE A 1 97 ? -10.381 5.889 18.087 1.00 44.81 97 PHE A N 1
ATOM 774 C CA . PHE A 1 97 ? -11.714 6.417 18.399 1.00 44.81 97 PHE A CA 1
ATOM 775 C C . PHE A 1 97 ? -12.431 5.725 19.576 1.00 44.81 97 PHE A C 1
ATOM 777 O O . PHE A 1 97 ? -13.385 6.271 20.118 1.00 44.81 97 PHE A O 1
ATOM 784 N N . ASN A 1 98 ? -11.975 4.544 20.005 1.00 49.72 98 ASN A N 1
ATOM 785 C CA . ASN A 1 98 ? -12.525 3.808 21.144 1.00 49.72 98 ASN A CA 1
ATOM 786 C C . ASN A 1 98 ? -11.655 3.942 22.410 1.00 49.72 98 ASN A C 1
ATOM 788 O O . ASN A 1 98 ? -11.900 3.243 23.395 1.00 49.72 98 ASN A O 1
ATOM 792 N N . GLY A 1 99 ? -10.627 4.799 22.391 1.00 49.22 99 GLY A N 1
ATOM 793 C CA . GLY A 1 99 ? -9.692 4.992 23.499 1.00 49.22 99 GLY A CA 1
ATOM 794 C C . GLY A 1 99 ? -8.702 3.840 23.687 1.00 49.22 99 GLY A C 1
ATOM 795 O O . GLY A 1 99 ? -8.072 3.744 24.742 1.00 49.22 99 GLY A O 1
ATOM 796 N N . ASN A 1 100 ? -8.554 2.948 22.702 1.00 48.47 100 ASN A N 1
ATOM 797 C CA . ASN A 1 100 ? -7.563 1.880 22.777 1.00 48.47 100 ASN A CA 1
ATOM 798 C C . ASN A 1 100 ? -6.170 2.439 22.491 1.00 48.47 100 ASN A C 1
ATOM 800 O O . ASN A 1 100 ? -5.981 3.158 21.510 1.00 48.47 100 ASN A O 1
ATOM 804 N N . GLU A 1 101 ? -5.184 2.048 23.302 1.00 46.31 101 GLU A N 1
ATOM 805 C CA . GLU A 1 101 ? -3.777 2.328 23.012 1.00 46.31 101 GLU A CA 1
ATOM 806 C C . GLU A 1 101 ? -3.386 1.742 21.647 1.00 46.31 101 GLU A C 1
ATOM 808 O O . GLU A 1 101 ? -3.469 0.532 21.412 1.00 46.31 101 GLU A O 1
ATOM 813 N N . MET A 1 102 ? -2.921 2.612 20.761 1.00 43.81 102 MET A N 1
ATOM 814 C CA . MET A 1 102 ? -2.239 2.266 19.529 1.00 43.81 102 MET A CA 1
ATOM 815 C C . MET A 1 102 ? -0.739 2.201 19.829 1.00 43.81 102 MET A C 1
ATOM 817 O O . MET A 1 102 ? -0.115 3.197 20.206 1.00 43.81 102 MET A O 1
ATOM 821 N N . GLU A 1 103 ? -0.140 1.019 19.669 1.00 44.62 103 GLU A N 1
ATOM 822 C CA . GLU A 1 103 ? 1.311 0.927 19.476 1.00 44.62 103 GLU A CA 1
ATOM 823 C C . GLU A 1 103 ? 1.679 1.769 18.245 1.00 44.62 103 GLU A C 1
ATOM 825 O O . GLU A 1 103 ? 0.857 1.910 17.338 1.00 44.62 103 GLU A O 1
ATOM 830 N N . GLN A 1 104 ? 2.869 2.384 18.218 1.00 37.91 104 GLN A N 1
ATOM 831 C CA . GLN A 1 104 ? 3.331 3.149 17.054 1.00 37.91 104 GLN A CA 1
ATOM 832 C C . GLN A 1 104 ? 3.466 2.214 15.846 1.00 37.91 104 GLN A C 1
ATOM 834 O O . GLN A 1 104 ? 4.524 1.660 15.571 1.00 37.91 104 GLN A O 1
ATOM 839 N N . ILE A 1 105 ? 2.366 2.024 15.132 1.00 40.19 105 ILE A N 1
ATOM 840 C CA . ILE A 1 105 ? 2.303 1.259 13.905 1.00 40.19 105 ILE A CA 1
ATOM 841 C C . ILE A 1 105 ? 2.623 2.242 12.780 1.00 40.19 105 ILE A C 1
ATOM 843 O O . ILE A 1 105 ? 1.837 3.140 12.469 1.00 40.19 105 ILE A O 1
ATOM 847 N N . LEU A 1 106 ? 3.796 2.081 12.169 1.00 40.97 106 LEU A N 1
ATOM 848 C CA . LEU A 1 106 ? 4.164 2.767 10.932 1.00 40.97 106 LEU A CA 1
ATOM 849 C C . LEU A 1 106 ? 3.228 2.304 9.808 1.00 40.97 106 LEU A C 1
ATOM 851 O O . LEU A 1 106 ? 3.514 1.340 9.109 1.00 40.97 106 LEU A O 1
ATOM 855 N N . CYS A 1 107 ? 2.099 2.993 9.642 1.00 40.19 107 CYS A N 1
ATOM 856 C CA . CYS A 1 107 ? 1.116 2.663 8.617 1.00 40.19 107 CYS A CA 1
ATOM 857 C C . CYS A 1 107 ? 1.559 3.182 7.242 1.00 40.19 107 CYS A C 1
ATOM 859 O O . CYS A 1 107 ? 1.904 4.356 7.062 1.00 40.19 107 CYS A O 1
ATOM 861 N N . ARG A 1 108 ? 1.542 2.287 6.254 1.00 53.78 108 ARG A N 1
ATOM 862 C CA . ARG A 1 108 ? 1.662 2.600 4.824 1.00 53.78 108 ARG A CA 1
ATOM 863 C C . ARG A 1 108 ? 0.266 2.545 4.204 1.00 53.78 108 ARG A C 1
ATOM 865 O O . ARG A 1 108 ? -0.507 1.655 4.541 1.00 53.78 108 ARG A O 1
ATOM 872 N N . PHE A 1 109 ? -0.057 3.500 3.332 1.00 55.22 109 PHE A N 1
ATOM 873 C CA . PHE A 1 109 ? -1.432 3.745 2.889 1.00 55.22 109 PHE A CA 1
ATOM 874 C C . PHE A 1 109 ? -1.562 3.833 1.367 1.00 55.22 109 PHE A C 1
ATOM 876 O O . PHE A 1 109 ? -0.671 4.357 0.694 1.00 55.22 109 PHE A O 1
ATOM 883 N N . HIS A 1 110 ? -2.724 3.437 0.843 1.00 65.81 110 HIS A N 1
ATOM 884 C CA . HIS A 1 110 ? -3.101 3.622 -0.561 1.00 65.81 110 HIS A CA 1
ATOM 885 C C . HIS A 1 110 ? -3.841 4.949 -0.736 1.00 65.81 110 HIS A C 1
ATOM 887 O O . HIS A 1 110 ? -4.895 5.155 -0.133 1.00 65.81 110 HIS A O 1
ATOM 893 N N . ARG A 1 111 ? -3.300 5.848 -1.571 1.00 61.97 111 ARG A N 1
ATOM 894 C CA . ARG A 1 111 ? -3.922 7.156 -1.857 1.00 61.97 111 ARG A CA 1
ATOM 895 C C . ARG A 1 111 ? -5.146 7.038 -2.762 1.00 61.97 111 ARG A C 1
ATOM 897 O O . ARG A 1 111 ? -6.130 7.722 -2.533 1.00 61.97 111 ARG A O 1
ATOM 904 N N . ASN A 1 112 ? -5.060 6.177 -3.775 1.00 71.19 112 ASN A N 1
ATOM 905 C CA . ASN A 1 112 ? -6.100 5.946 -4.776 1.00 71.19 112 ASN A CA 1
ATOM 906 C C . ASN A 1 112 ? -6.224 4.430 -5.013 1.00 71.19 112 ASN A C 1
ATOM 908 O O . ASN A 1 112 ? -5.646 3.934 -5.981 1.00 71.19 112 ASN A O 1
ATOM 912 N N . PRO A 1 113 ? -6.886 3.685 -4.109 1.00 81.62 113 PRO A N 1
ATOM 913 C CA . PRO A 1 113 ? -7.080 2.246 -4.276 1.00 81.62 113 PRO A CA 1
ATOM 914 C C . PRO A 1 113 ? -7.878 1.956 -5.550 1.00 81.62 113 PRO A C 1
ATOM 916 O O . PRO A 1 113 ? -8.864 2.639 -5.847 1.00 81.62 113 PRO A O 1
ATOM 919 N N . ILE A 1 114 ? -7.483 0.923 -6.291 1.00 88.81 114 ILE A N 1
ATOM 920 C CA . ILE A 1 114 ? -8.040 0.631 -7.613 1.00 88.81 114 ILE A CA 1
ATOM 921 C C . ILE A 1 114 ? -9.538 0.318 -7.550 1.00 88.81 114 ILE A C 1
ATOM 923 O O . ILE A 1 114 ? -10.295 0.716 -8.433 1.00 88.81 114 ILE A O 1
ATOM 927 N N . TRP A 1 115 ? -9.998 -0.317 -6.466 1.00 91.75 115 TRP A N 1
ATOM 928 C CA . TRP A 1 115 ? -11.417 -0.550 -6.191 1.00 91.75 115 TRP A CA 1
ATOM 929 C C . TRP A 1 115 ? -11.939 0.336 -5.055 1.00 91.75 115 TRP A C 1
ATOM 931 O O . TRP A 1 115 ? -12.800 -0.081 -4.281 1.00 91.75 115 TRP A O 1
ATOM 941 N N . GLY A 1 116 ? -11.470 1.584 -4.965 1.00 83.25 116 GLY A N 1
ATOM 942 C CA . GLY A 1 116 ? -11.880 2.526 -3.918 1.00 83.25 116 GLY A CA 1
ATOM 943 C C . GLY A 1 116 ? -13.389 2.732 -3.799 1.00 83.25 116 GLY A C 1
ATOM 944 O O . GLY A 1 116 ? -13.906 2.806 -2.695 1.00 83.25 116 GLY A O 1
ATOM 945 N N . GLN A 1 117 ? -14.123 2.726 -4.916 1.00 84.50 117 GLN A N 1
ATOM 946 C CA . GLN A 1 117 ? -15.591 2.853 -4.908 1.00 84.50 117 GLN A CA 1
ATOM 947 C C . GLN A 1 117 ? -16.319 1.634 -4.319 1.00 84.50 117 GLN A C 1
ATOM 9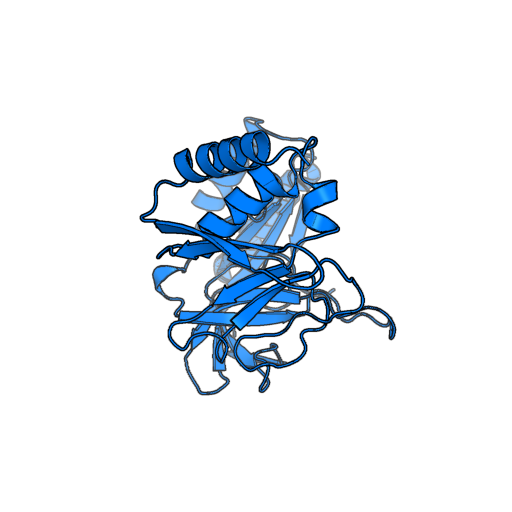49 O O . GLN A 1 117 ? -17.501 1.715 -3.994 1.00 84.50 117 GLN A O 1
ATOM 954 N N . ARG A 1 118 ? -15.637 0.488 -4.231 1.00 86.94 118 ARG A N 1
ATOM 955 C CA . ARG A 1 118 ? -16.167 -0.756 -3.666 1.00 86.94 118 ARG A CA 1
ATOM 956 C C . ARG A 1 118 ? -15.829 -0.899 -2.184 1.00 86.94 118 ARG A C 1
ATOM 958 O O . ARG A 1 118 ? -16.496 -1.669 -1.498 1.00 86.94 118 ARG A O 1
ATOM 965 N N . ALA A 1 119 ? -14.791 -0.205 -1.726 1.00 83.50 119 ALA A N 1
ATOM 966 C CA . ALA A 1 119 ? -14.300 -0.287 -0.365 1.00 83.50 119 ALA A CA 1
ATOM 967 C C . ALA A 1 119 ? -15.183 0.518 0.600 1.00 83.50 119 ALA A C 1
ATOM 969 O O . ALA A 1 119 ? -15.617 1.626 0.293 1.00 83.50 119 ALA A O 1
ATOM 970 N N . ASP A 1 120 ? -15.417 -0.043 1.782 1.00 77.00 120 ASP A N 1
ATOM 971 C CA . ASP A 1 120 ? -16.183 0.571 2.874 1.00 77.00 120 ASP A CA 1
ATOM 972 C C . ASP A 1 120 ? -15.467 0.458 4.233 1.00 77.00 120 ASP A C 1
ATOM 974 O O . ASP A 1 120 ? -16.001 0.871 5.265 1.00 77.00 120 ASP A O 1
ATOM 978 N N . PHE A 1 121 ? -14.255 -0.110 4.247 1.00 78.31 121 PHE A N 1
ATOM 979 C CA . PHE A 1 121 ? -13.499 -0.381 5.459 1.00 78.31 121 PHE A CA 1
ATOM 980 C C . PHE A 1 121 ? -11.982 -0.411 5.215 1.00 78.31 121 PHE A C 1
ATOM 982 O O . PHE A 1 121 ? -11.518 -0.542 4.081 1.00 78.31 121 PHE A O 1
ATOM 989 N N . LEU A 1 122 ? -11.207 -0.327 6.299 1.00 80.94 122 LEU A N 1
ATOM 990 C CA . LEU A 1 122 ? -9.746 -0.446 6.304 1.00 80.94 122 LEU A CA 1
ATOM 991 C C . LEU A 1 122 ? -9.327 -1.608 7.211 1.00 80.94 122 LEU A C 1
ATOM 993 O O . LEU A 1 122 ? -9.859 -1.757 8.313 1.00 80.94 122 LEU A O 1
ATOM 997 N N . ILE A 1 123 ? -8.391 -2.437 6.751 1.00 82.00 123 ILE A N 1
ATOM 998 C CA . ILE A 1 123 ? -7.878 -3.593 7.500 1.00 82.00 123 ILE A CA 1
ATOM 999 C C . ILE A 1 123 ? -6.348 -3.594 7.590 1.00 82.00 123 ILE A C 1
ATOM 1001 O O . ILE A 1 123 ? -5.650 -3.047 6.741 1.00 82.00 123 ILE A O 1
ATOM 1005 N N . LEU A 1 124 ? -5.863 -4.217 8.663 1.00 85.56 124 LEU A N 1
ATOM 1006 C CA . LEU A 1 124 ? -4.473 -4.454 9.053 1.00 85.56 124 LEU A CA 1
ATOM 1007 C C . LEU A 1 124 ? -3.779 -5.572 8.265 1.00 85.56 124 LEU A C 1
ATOM 1009 O O . LEU A 1 124 ? -4.217 -6.698 8.452 1.00 85.56 124 LEU A O 1
ATOM 1013 N N . ALA A 1 125 ? -2.689 -5.388 7.520 1.00 88.31 125 ALA A N 1
ATOM 1014 C CA . ALA A 1 125 ? -1.888 -6.521 7.022 1.00 88.31 125 ALA A CA 1
ATOM 1015 C C . ALA A 1 125 ? -0.418 -6.423 7.447 1.00 88.31 125 ALA A C 1
ATOM 1017 O O . ALA A 1 125 ? 0.211 -5.392 7.259 1.00 88.31 125 ALA A O 1
ATOM 1018 N N . CYS A 1 126 ? 0.156 -7.485 8.017 1.00 86.31 126 CYS A N 1
ATOM 1019 C CA . CYS A 1 126 ? 1.568 -7.478 8.416 1.00 86.31 126 CYS A CA 1
ATOM 1020 C C . CYS A 1 126 ? 2.498 -7.411 7.193 1.00 86.31 126 CYS A C 1
ATOM 1022 O O . CYS A 1 126 ? 2.322 -8.164 6.236 1.00 86.31 126 CYS A O 1
ATOM 1024 N N . ILE A 1 127 ? 3.518 -6.551 7.255 1.00 79.38 127 ILE A N 1
ATOM 1025 C CA . ILE A 1 127 ? 4.554 -6.421 6.217 1.00 79.38 127 ILE A CA 1
ATOM 1026 C C . ILE A 1 127 ? 5.680 -7.437 6.444 1.00 79.38 127 ILE A C 1
ATOM 1028 O O . ILE A 1 127 ? 6.199 -8.021 5.494 1.00 79.38 127 ILE A O 1
ATOM 1032 N N . VAL A 1 128 ? 6.034 -7.691 7.708 1.00 66.81 128 VAL A N 1
ATOM 1033 C CA . VAL A 1 128 ? 7.066 -8.660 8.096 1.00 66.81 128 VAL A CA 1
ATOM 1034 C C . VAL A 1 128 ? 6.632 -9.384 9.371 1.00 66.81 128 VAL A C 1
ATOM 1036 O O . VAL A 1 128 ? 6.158 -8.751 10.314 1.00 66.81 128 VAL A O 1
ATOM 1039 N N . ASN A 1 129 ? 6.841 -10.703 9.438 1.00 50.38 129 ASN A N 1
ATOM 1040 C CA . ASN A 1 129 ? 6.931 -11.406 10.721 1.00 50.38 129 ASN A CA 1
ATOM 1041 C C . ASN A 1 129 ? 8.275 -11.023 11.349 1.00 50.38 129 ASN A C 1
ATOM 1043 O O . ASN A 1 129 ? 9.292 -11.660 11.074 1.00 50.38 129 ASN A O 1
ATOM 1047 N N . VAL A 1 130 ? 8.315 -9.941 12.125 1.00 45.06 130 VAL A N 1
ATOM 1048 C CA . VAL A 1 130 ? 9.555 -9.551 12.796 1.00 45.06 130 VAL A CA 1
ATOM 1049 C C . VAL A 1 130 ? 9.787 -10.500 13.973 1.00 45.06 130 VAL A C 1
ATOM 1051 O O . VAL A 1 130 ? 9.003 -10.545 14.914 1.00 45.06 130 VAL A O 1
ATOM 1054 N N . HIS A 1 131 ? 10.886 -11.253 13.908 1.00 41.28 131 HIS A N 1
ATOM 1055 C CA . HIS A 1 131 ? 11.512 -11.958 15.032 1.00 41.28 131 HIS A CA 1
ATOM 1056 C C . HIS A 1 131 ? 12.283 -10.990 15.956 1.00 41.28 131 HIS A C 1
ATOM 1058 O O . HIS A 1 131 ? 13.351 -11.331 16.459 1.00 41.28 131 HIS A O 1
ATOM 1064 N N . ASP A 1 132 ? 11.783 -9.769 16.141 1.00 43.94 132 ASP A N 1
ATOM 1065 C CA . ASP A 1 132 ? 12.381 -8.780 17.035 1.00 43.94 132 ASP A CA 1
ATOM 1066 C C . ASP A 1 132 ? 11.324 -8.370 18.057 1.00 43.94 132 ASP A C 1
ATOM 1068 O O . ASP A 1 132 ? 10.422 -7.586 17.764 1.00 43.94 132 ASP A O 1
ATOM 1072 N N . ASP A 1 133 ? 11.416 -8.954 19.252 1.00 50.81 133 ASP A N 1
ATOM 1073 C CA . ASP A 1 133 ? 10.448 -8.793 20.345 1.00 50.81 133 ASP A CA 1
ATOM 1074 C C . ASP A 1 133 ? 10.336 -7.337 20.851 1.00 50.81 133 ASP A C 1
ATOM 1076 O O . ASP A 1 133 ? 9.502 -7.035 21.706 1.00 50.81 133 ASP A O 1
ATOM 1080 N N . PHE A 1 134 ? 11.179 -6.428 20.347 1.00 47.66 134 PHE A N 1
ATOM 1081 C CA . PHE A 1 134 ? 11.269 -5.037 20.786 1.00 47.66 134 PHE A CA 1
ATOM 1082 C C . PHE A 1 134 ? 10.725 -4.010 19.781 1.00 47.66 134 PHE A C 1
ATOM 1084 O O . PHE A 1 134 ? 10.588 -2.842 20.153 1.00 47.66 134 PHE A O 1
ATOM 1091 N N . ALA A 1 135 ? 10.399 -4.401 18.542 1.00 43.47 135 ALA A N 1
ATOM 1092 C CA . ALA A 1 135 ? 9.875 -3.488 17.523 1.00 43.47 135 ALA A CA 1
ATOM 1093 C C . ALA A 1 135 ? 8.370 -3.718 17.277 1.00 43.47 135 ALA A C 1
ATOM 1095 O O . ALA A 1 135 ? 7.940 -4.866 17.150 1.00 43.47 135 ALA A O 1
ATOM 1096 N N . PRO A 1 136 ? 7.548 -2.653 17.181 1.00 49.44 136 PRO A N 1
ATOM 1097 C CA . PRO A 1 136 ? 6.144 -2.806 16.820 1.00 49.44 136 PRO A CA 1
ATOM 1098 C C . PRO A 1 136 ? 6.027 -3.409 15.409 1.00 49.44 136 PRO A C 1
ATOM 1100 O O . PRO A 1 136 ? 6.841 -3.084 14.539 1.00 49.44 136 PRO A O 1
ATOM 1103 N N . PRO A 1 137 ? 5.028 -4.273 15.149 1.00 57.78 137 PRO A N 1
ATOM 1104 C CA . PRO A 1 137 ? 4.860 -4.874 13.835 1.00 57.78 137 PRO A CA 1
ATOM 1105 C C . PRO A 1 137 ? 4.583 -3.788 12.792 1.00 57.78 137 PRO A C 1
ATOM 1107 O O . PRO A 1 137 ? 3.663 -2.981 12.942 1.00 57.78 137 PRO A O 1
ATOM 1110 N N . GLU A 1 138 ? 5.360 -3.783 11.709 1.00 72.88 138 GLU A N 1
ATOM 1111 C CA . GLU A 1 138 ? 5.047 -2.955 10.549 1.00 72.88 138 GLU A CA 1
ATOM 1112 C C . GLU A 1 138 ? 3.830 -3.535 9.830 1.00 72.88 138 GLU A C 1
ATOM 1114 O O . GLU A 1 138 ? 3.793 -4.726 9.490 1.00 72.88 138 GLU A O 1
ATOM 1119 N N . VAL A 1 139 ? 2.826 -2.689 9.597 1.00 76.88 139 VAL A N 1
ATOM 1120 C CA . VAL A 1 139 ? 1.610 -3.086 8.891 1.00 76.88 139 VAL A CA 1
ATOM 1121 C C . VAL A 1 139 ? 1.319 -2.150 7.725 1.00 76.88 139 VAL A C 1
ATOM 1123 O O . VAL A 1 139 ? 1.631 -0.957 7.730 1.00 76.88 139 VAL A O 1
ATOM 1126 N N . GLU A 1 140 ? 0.663 -2.716 6.732 1.00 82.50 140 GLU A N 1
ATOM 1127 C CA . GLU A 1 140 ? 0.044 -2.017 5.628 1.00 82.50 140 GLU A CA 1
ATOM 1128 C C . GLU A 1 140 ? -1.460 -1.896 5.889 1.00 82.50 140 GLU A C 1
ATOM 1130 O O . GLU A 1 140 ? -2.111 -2.868 6.278 1.00 82.50 140 GLU A O 1
ATOM 1135 N N . GLU A 1 141 ? -2.010 -0.697 5.695 1.00 83.88 141 GLU A N 1
ATOM 1136 C CA . GLU A 1 141 ? -3.452 -0.463 5.736 1.00 83.88 141 GLU A CA 1
ATOM 1137 C C . GLU A 1 141 ? -4.039 -0.771 4.359 1.00 83.88 141 GLU A C 1
ATOM 1139 O O . GLU A 1 141 ? -3.760 -0.066 3.389 1.00 83.88 141 GLU A O 1
ATOM 1144 N N . LEU A 1 142 ? -4.875 -1.802 4.276 1.00 87.25 142 LEU A N 1
ATOM 1145 C CA . LEU A 1 142 ? -5.526 -2.207 3.038 1.00 87.25 142 LEU A CA 1
ATOM 1146 C C . LEU A 1 142 ? -6.970 -1.710 3.007 1.00 87.25 142 LEU A C 1
ATOM 1148 O O . LEU A 1 142 ? -7.731 -1.902 3.958 1.00 87.25 142 LEU A O 1
ATOM 1152 N N . TRP A 1 143 ? -7.368 -1.126 1.878 1.00 87.44 143 TRP A N 1
ATOM 1153 C CA . TRP A 1 143 ? -8.772 -0.837 1.602 1.00 87.44 143 TRP A CA 1
ATOM 1154 C C . TRP A 1 143 ? -9.518 -2.136 1.360 1.00 87.44 143 TRP A C 1
ATOM 1156 O O . TRP A 1 143 ? -9.050 -3.002 0.619 1.00 87.44 143 TRP A O 1
ATOM 1166 N N . ALA A 1 144 ? -10.693 -2.264 1.961 1.00 89.81 144 ALA A N 1
ATOM 1167 C CA . ALA A 1 144 ? -11.477 -3.476 1.878 1.00 89.81 144 ALA A CA 1
ATOM 1168 C C . ALA A 1 144 ? -12.980 -3.202 1.883 1.00 89.81 144 ALA A C 1
ATOM 1170 O O . ALA A 1 144 ? -13.448 -2.139 2.288 1.00 89.81 144 ALA A O 1
ATOM 1171 N N . ARG A 1 145 ? -13.741 -4.202 1.444 1.00 92.25 145 ARG A N 1
ATOM 1172 C CA . ARG A 1 145 ? -15.194 -4.250 1.569 1.00 92.25 145 ARG A CA 1
ATOM 1173 C C . ARG A 1 145 ? -15.580 -5.299 2.596 1.00 92.25 145 ARG A C 1
ATOM 1175 O O . ARG A 1 145 ? -15.172 -6.458 2.486 1.00 92.25 145 ARG A O 1
ATOM 1182 N N . ARG A 1 146 ? -16.395 -4.936 3.577 1.00 93.62 146 ARG A N 1
ATOM 1183 C CA . ARG A 1 146 ? -16.900 -5.875 4.578 1.00 93.62 146 ARG A CA 1
ATOM 1184 C C . ARG A 1 146 ? -17.871 -6.872 3.938 1.00 93.62 146 ARG A C 1
ATOM 1186 O O . ARG A 1 146 ? -18.883 -6.491 3.361 1.00 93.62 146 ARG A O 1
ATOM 1193 N N . VAL A 1 147 ? -17.587 -8.167 4.080 1.00 96.81 147 VAL A N 1
ATOM 1194 C CA . VAL A 1 147 ? -18.465 -9.264 3.613 1.00 96.81 147 VAL A CA 1
ATOM 1195 C C . VAL A 1 147 ? -18.948 -10.166 4.755 1.00 96.81 147 VAL A C 1
ATOM 1197 O O . VAL A 1 147 ? -19.793 -11.035 4.558 1.00 96.81 147 VAL A O 1
ATOM 1200 N N . GLY A 1 148 ? -18.453 -9.932 5.971 1.00 92.12 148 GLY A N 1
ATOM 1201 C CA . GLY A 1 148 ? -18.908 -10.548 7.214 1.00 92.12 148 GLY A CA 1
ATOM 1202 C C . GLY A 1 148 ? -18.411 -9.766 8.432 1.00 92.12 148 GLY A C 1
ATOM 1203 O O . GLY A 1 148 ? -17.797 -8.710 8.298 1.00 92.12 148 GLY A O 1
ATOM 1204 N N . GLN A 1 149 ? -18.651 -10.276 9.643 1.00 90.62 149 GLN A N 1
ATOM 1205 C CA . GLN A 1 149 ? -18.237 -9.581 10.872 1.00 90.62 149 GLN A CA 1
ATOM 1206 C C . GLN A 1 149 ? -16.715 -9.352 10.930 1.00 90.62 149 GLN A C 1
ATOM 1208 O O . GLN A 1 149 ? -16.277 -8.254 11.273 1.00 90.62 149 GLN A O 1
ATOM 1213 N N . TYR A 1 150 ? -15.939 -10.369 10.545 1.00 93.81 150 TYR A N 1
ATOM 1214 C CA . TYR A 1 150 ? -14.474 -10.336 10.473 1.00 93.81 150 TYR A CA 1
ATOM 1215 C C . TYR A 1 150 ? -13.936 -10.834 9.125 1.00 93.81 150 TYR A C 1
ATOM 1217 O O . TYR A 1 150 ? -12.779 -11.229 9.032 1.00 93.81 150 TYR A O 1
ATOM 1225 N N . ALA A 1 151 ? -14.778 -10.814 8.090 1.00 97.38 151 ALA A N 1
ATOM 1226 C CA . ALA A 1 151 ? -14.431 -11.240 6.741 1.00 97.38 151 ALA A CA 1
ATOM 1227 C C . ALA A 1 151 ? -14.512 -10.047 5.787 1.00 97.38 151 ALA A C 1
ATOM 1229 O O . ALA A 1 151 ? -15.513 -9.321 5.777 1.00 97.38 151 ALA A O 1
ATOM 1230 N N . PHE A 1 152 ? -13.463 -9.854 4.994 1.00 97.94 152 PHE A N 1
ATOM 1231 C CA . PHE A 1 152 ? -13.275 -8.660 4.179 1.00 97.94 152 PHE A CA 1
ATOM 1232 C C . PHE A 1 152 ? -12.721 -9.021 2.810 1.00 97.94 152 PHE A C 1
ATOM 1234 O O . PHE A 1 152 ? -11.839 -9.861 2.711 1.00 97.94 152 PHE A O 1
ATOM 1241 N N . GLU A 1 153 ? -13.219 -8.379 1.764 1.00 98.50 153 GLU A N 1
ATOM 1242 C CA . GLU A 1 153 ? -12.643 -8.461 0.426 1.00 98.50 153 GLU A CA 1
ATOM 1243 C C . GLU A 1 153 ? -11.640 -7.327 0.221 1.00 98.50 153 GLU A C 1
ATOM 1245 O O . GLU A 1 153 ? -11.996 -6.157 0.360 1.00 98.50 153 GLU A O 1
ATOM 1250 N N . VAL A 1 154 ? -10.408 -7.659 -0.147 1.00 98.31 154 VAL A N 1
ATOM 1251 C CA . VAL A 1 154 ? -9.340 -6.690 -0.409 1.00 98.31 154 VAL A CA 1
ATOM 1252 C C . VAL A 1 154 ? -9.660 -5.889 -1.678 1.00 98.31 154 VAL A C 1
ATOM 1254 O O . VAL A 1 154 ? -9.948 -6.453 -2.729 1.00 98.31 154 VAL A O 1
ATOM 1257 N N . CYS A 1 155 ? -9.616 -4.563 -1.590 1.00 97.00 155 CYS A N 1
ATOM 1258 C CA . CYS A 1 155 ? -10.021 -3.619 -2.640 1.00 97.00 155 CYS A CA 1
ATOM 1259 C C . CYS A 1 155 ? -8.873 -2.705 -3.117 1.00 97.00 155 CYS A C 1
ATOM 1261 O O . CYS A 1 155 ? -9.109 -1.725 -3.826 1.00 97.00 155 CYS A O 1
ATOM 1263 N N . CYS A 1 156 ? -7.636 -3.023 -2.743 1.00 95.88 156 CYS A N 1
ATOM 1264 C CA . CYS A 1 156 ? -6.425 -2.393 -3.257 1.00 95.88 156 CYS A CA 1
ATOM 1265 C C . CYS A 1 156 ? -5.354 -3.442 -3.583 1.00 95.88 156 CYS A C 1
ATOM 1267 O O . CYS A 1 156 ? -5.495 -4.614 -3.228 1.00 95.88 156 CYS A O 1
ATOM 1269 N N . ILE A 1 157 ? -4.298 -3.039 -4.288 1.00 97.81 157 ILE A N 1
ATOM 1270 C CA . ILE A 1 157 ? -3.170 -3.916 -4.633 1.00 97.81 157 ILE A CA 1
ATOM 1271 C C . ILE A 1 157 ? -2.057 -3.752 -3.587 1.00 97.81 157 ILE A C 1
ATOM 1273 O O . ILE A 1 157 ? -1.411 -2.708 -3.613 1.00 97.81 157 ILE A O 1
ATOM 1277 N N . PRO A 1 158 ? -1.773 -4.739 -2.712 1.00 96.00 158 PRO A N 1
ATOM 1278 C CA . PRO A 1 158 ? -0.817 -4.566 -1.613 1.00 96.00 158 PRO A CA 1
ATOM 1279 C C . PRO A 1 158 ? 0.594 -4.170 -2.073 1.00 96.00 158 PRO A C 1
ATOM 1281 O O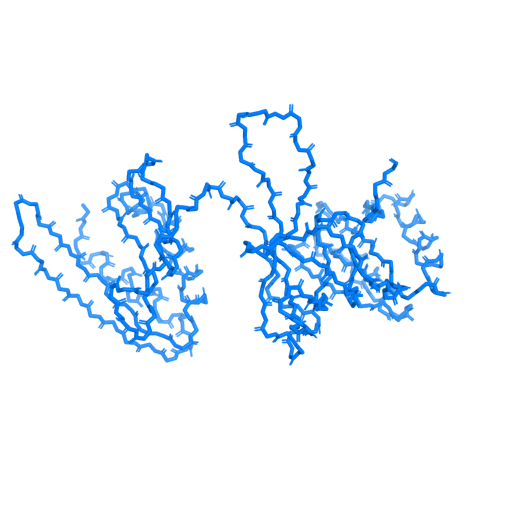 . PRO A 1 158 ? 1.211 -4.833 -2.914 1.00 96.00 158 PRO A O 1
ATOM 1284 N N . PHE A 1 159 ? 1.142 -3.109 -1.488 1.00 90.31 159 PHE A N 1
ATOM 1285 C CA . PHE A 1 159 ? 2.490 -2.623 -1.764 1.00 90.31 159 PHE A CA 1
ATOM 1286 C C . PHE A 1 159 ? 3.564 -3.375 -0.983 1.00 90.31 159 PHE A C 1
ATOM 1288 O O . PHE A 1 159 ? 4.700 -3.432 -1.451 1.00 90.31 159 PHE A O 1
ATOM 1295 N N . TYR A 1 160 ? 3.230 -3.939 0.182 1.00 88.50 160 TYR A N 1
ATOM 1296 C CA . TYR A 1 160 ? 4.218 -4.484 1.116 1.00 88.50 160 TYR A CA 1
ATOM 1297 C C . TYR A 1 160 ? 3.798 -5.817 1.745 1.00 88.50 160 TYR A C 1
ATOM 1299 O O . TYR A 1 160 ? 4.631 -6.717 1.864 1.00 88.50 160 TYR A O 1
ATOM 1307 N N . ALA A 1 161 ? 2.520 -5.999 2.079 1.00 91.88 161 ALA A N 1
ATOM 1308 C CA . ALA A 1 161 ? 2.001 -7.237 2.650 1.00 91.88 161 ALA A CA 1
ATOM 1309 C C . ALA A 1 161 ? 2.092 -8.395 1.648 1.00 91.88 161 ALA A C 1
ATOM 1311 O O . ALA A 1 161 ? 1.598 -8.306 0.522 1.00 91.88 161 ALA A O 1
ATOM 1312 N N . TYR A 1 162 ? 2.765 -9.470 2.049 1.00 92.81 162 TYR A N 1
ATOM 1313 C CA . TYR A 1 162 ? 2.960 -10.651 1.213 1.00 92.81 162 TYR A CA 1
ATOM 1314 C C . TYR A 1 162 ? 1.752 -11.586 1.250 1.00 92.81 162 TYR A C 1
ATOM 1316 O O . TYR A 1 162 ? 0.990 -11.608 2.215 1.00 92.81 162 TYR A O 1
ATOM 1324 N N . ASP A 1 163 ? 1.613 -12.372 0.185 1.00 94.50 163 ASP A N 1
ATOM 1325 C CA . ASP A 1 163 ? 0.614 -13.428 0.008 1.00 94.50 163 ASP A CA 1
ATOM 1326 C C . ASP A 1 163 ? -0.846 -12.952 0.052 1.00 94.50 163 ASP A C 1
ATOM 1328 O O . ASP A 1 163 ? -1.753 -13.774 0.052 1.00 94.50 163 ASP A O 1
ATOM 1332 N N . ILE A 1 164 ? -1.089 -11.642 -0.003 1.00 97.00 164 ILE A N 1
ATOM 1333 C CA . ILE A 1 164 ? -2.418 -11.038 -0.127 1.00 97.00 164 ILE A CA 1
ATOM 1334 C C . ILE A 1 164 ? -2.508 -10.349 -1.490 1.00 97.00 164 ILE A C 1
ATOM 1336 O O . ILE A 1 164 ? -1.571 -9.684 -1.938 1.00 97.00 164 ILE A O 1
ATOM 1340 N N . ASN A 1 165 ? -3.639 -10.506 -2.171 1.00 98.12 165 ASN A N 1
ATOM 1341 C CA . ASN A 1 165 ? -3.876 -9.950 -3.498 1.00 98.12 165 ASN A CA 1
ATOM 1342 C C . ASN A 1 165 ? -5.206 -9.194 -3.552 1.00 98.12 165 ASN A C 1
ATOM 1344 O O . ASN A 1 165 ? -6.130 -9.440 -2.772 1.00 98.12 165 ASN A O 1
ATOM 1348 N N . LEU A 1 166 ? -5.309 -8.285 -4.523 1.00 98.25 166 LEU A N 1
ATOM 1349 C CA . LEU A 1 166 ? -6.555 -7.598 -4.853 1.00 98.25 166 LEU A CA 1
ATOM 1350 C C . LEU A 1 166 ? -7.693 -8.612 -5.051 1.00 98.25 166 LEU A C 1
ATOM 1352 O O . LEU A 1 166 ? -7.574 -9.528 -5.863 1.00 98.25 166 LEU A O 1
ATOM 1356 N N . GLY A 1 167 ? -8.807 -8.413 -4.354 1.00 98.31 167 GLY A N 1
ATOM 1357 C CA . GLY A 1 167 ? -10.006 -9.245 -4.422 1.00 98.31 167 GLY A CA 1
ATOM 1358 C C . GLY A 1 167 ? -9.995 -10.489 -3.538 1.00 98.31 167 GLY A C 1
ATOM 1359 O O . GLY A 1 167 ? -10.988 -11.216 -3.536 1.00 98.31 167 GLY A O 1
ATOM 1360 N N . ASP A 1 168 ? -8.910 -10.774 -2.811 1.00 98.69 168 ASP A N 1
ATOM 1361 C CA . ASP A 1 168 ? -8.909 -11.876 -1.848 1.00 98.69 168 ASP A CA 1
ATOM 1362 C C . ASP A 1 168 ? -9.947 -11.602 -0.755 1.00 98.69 168 ASP A C 1
ATOM 1364 O O . ASP A 1 168 ? -10.085 -10.473 -0.282 1.00 98.69 168 ASP A O 1
ATOM 1368 N N . ILE A 1 169 ? -10.667 -12.637 -0.326 1.00 98.62 169 ILE A N 1
ATOM 1369 C CA . ILE A 1 169 ? -11.482 -12.571 0.886 1.00 98.62 169 ILE A CA 1
ATOM 1370 C C . ILE A 1 169 ? -10.628 -13.065 2.042 1.00 98.62 169 ILE A C 1
ATOM 1372 O O . ILE A 1 169 ? -10.216 -14.223 2.052 1.00 98.62 169 ILE A O 1
ATOM 1376 N N . VAL A 1 170 ? -10.393 -12.205 3.024 1.00 98.44 170 VAL A N 1
ATOM 1377 C CA . VAL A 1 170 ? -9.529 -12.448 4.177 1.00 98.44 170 VAL A CA 1
ATOM 1378 C C . VAL A 1 170 ? -10.317 -12.446 5.481 1.00 98.44 170 VAL A C 1
ATOM 1380 O O . VAL A 1 170 ? -11.317 -11.742 5.633 1.00 98.44 170 VAL A O 1
ATOM 1383 N N . GLU A 1 171 ? -9.845 -13.238 6.437 1.00 97.88 171 GLU A N 1
ATOM 1384 C CA . GLU A 1 171 ? -10.290 -13.216 7.825 1.00 97.88 171 GLU A CA 1
ATOM 1385 C C . GLU A 1 171 ? -9.399 -12.270 8.634 1.00 97.88 171 GLU A C 1
ATOM 1387 O O . GLU A 1 171 ? -8.175 -12.271 8.485 1.00 97.88 171 GLU A O 1
ATOM 1392 N N . THR A 1 172 ? -9.997 -11.504 9.542 1.00 90.50 172 THR A N 1
ATOM 1393 C CA . THR A 1 172 ? -9.275 -10.652 10.491 1.00 90.50 172 THR A CA 1
ATOM 1394 C C . THR A 1 172 ? -9.575 -11.029 11.943 1.00 90.50 172 THR A C 1
ATOM 1396 O O . THR A 1 172 ? -10.538 -11.730 12.248 1.00 90.50 172 THR A O 1
ATOM 1399 N N . ASN A 1 173 ? -8.750 -10.559 12.877 1.00 84.56 173 ASN A N 1
ATOM 1400 C CA . ASN A 1 173 ? -9.073 -10.613 14.303 1.00 84.56 173 ASN A CA 1
ATOM 1401 C C . ASN A 1 173 ? -9.967 -9.425 14.728 1.00 84.56 173 ASN A C 1
ATOM 1403 O O . ASN A 1 173 ? -10.366 -8.587 13.924 1.00 84.56 173 ASN A O 1
ATOM 1407 N N . ARG A 1 174 ? -10.246 -9.302 16.034 1.00 77.56 174 ARG A N 1
ATOM 1408 C CA . ARG A 1 174 ? -11.057 -8.194 16.578 1.00 77.56 174 ARG A CA 1
ATOM 1409 C C . ARG A 1 174 ? -10.444 -6.798 16.397 1.00 77.56 174 ARG A C 1
ATOM 1411 O O . ARG A 1 174 ? -11.172 -5.824 16.520 1.00 77.56 174 ARG A O 1
ATOM 1418 N N . LYS A 1 175 ? -9.139 -6.716 16.128 1.00 75.75 175 LYS A N 1
ATOM 1419 C CA . LYS A 1 175 ? -8.402 -5.483 15.808 1.00 75.75 175 LYS A CA 1
ATOM 1420 C C . LYS A 1 175 ? -8.255 -5.273 14.291 1.00 75.75 175 LYS A C 1
ATOM 1422 O O . LYS A 1 175 ? -7.433 -4.473 13.869 1.00 75.75 175 LYS A O 1
ATOM 1427 N N . PHE A 1 176 ? -8.995 -6.031 13.479 1.00 83.19 176 PHE A N 1
ATOM 1428 C CA . PHE A 1 176 ? -8.964 -5.990 12.015 1.00 83.19 176 PHE A CA 1
ATOM 1429 C C . PHE A 1 176 ? -7.604 -6.315 11.380 1.00 83.19 176 PHE A C 1
ATOM 1431 O O . PHE A 1 176 ? -7.389 -6.022 10.209 1.00 83.19 176 PHE A O 1
ATOM 1438 N N . LEU A 1 177 ? -6.706 -6.978 12.115 1.00 84.56 177 LEU A N 1
ATOM 1439 C CA . LEU A 1 177 ? -5.470 -7.525 11.560 1.00 84.56 177 LEU A CA 1
ATOM 1440 C C . LEU A 1 177 ? -5.773 -8.830 10.820 1.00 84.56 177 LEU A C 1
ATOM 1442 O O . LEU A 1 177 ? -6.364 -9.740 11.411 1.00 84.56 177 LEU A O 1
ATOM 1446 N N . VAL A 1 178 ? -5.354 -8.922 9.560 1.00 91.25 178 VAL A N 1
ATOM 1447 C CA . VAL A 1 178 ? -5.488 -10.093 8.692 1.00 91.25 178 VAL A CA 1
ATOM 1448 C C . VAL A 1 178 ? -4.789 -11.291 9.325 1.00 91.25 178 VAL A C 1
ATOM 1450 O O . VAL A 1 178 ? -3.650 -11.219 9.784 1.00 91.25 178 VAL A O 1
ATOM 1453 N N . LYS A 1 179 ? -5.516 -12.406 9.378 1.00 93.00 179 LYS A N 1
ATOM 1454 C CA . LYS A 1 179 ? -5.073 -13.681 9.945 1.00 93.00 179 LYS A CA 1
ATOM 1455 C C . LYS A 1 179 ? -4.863 -14.734 8.873 1.00 93.00 179 LYS A C 1
ATOM 1457 O O . LYS A 1 179 ? -3.928 -15.521 8.987 1.00 93.00 179 LYS A O 1
ATOM 1462 N N . SER A 1 180 ? -5.754 -14.784 7.889 1.00 94.81 180 SER A N 1
ATOM 1463 C CA . SER A 1 180 ? -5.748 -15.808 6.851 1.00 94.81 180 SER A CA 1
ATOM 1464 C C . SER A 1 180 ? -6.553 -15.366 5.629 1.00 94.81 180 SER A C 1
ATOM 1466 O O . SER A 1 180 ? -7.367 -14.443 5.703 1.00 94.81 180 SER A O 1
ATOM 1468 N N . ILE A 1 181 ? -6.333 -16.045 4.505 1.00 97.81 181 ILE A N 1
ATOM 1469 C CA . ILE A 1 181 ? -7.166 -15.931 3.306 1.00 97.81 181 ILE A CA 1
ATOM 1470 C C . ILE A 1 181 ? -8.267 -16.990 3.398 1.00 97.81 181 ILE A C 1
ATOM 1472 O O . ILE A 1 181 ? -7.983 -18.174 3.566 1.00 97.81 181 ILE A O 1
ATOM 1476 N N . ILE A 1 182 ? -9.518 -16.561 3.260 1.00 97.94 182 ILE A N 1
ATOM 1477 C CA . ILE A 1 182 ? -10.702 -17.421 3.175 1.00 97.94 182 ILE A CA 1
ATOM 1478 C C . ILE A 1 182 ? -10.919 -17.861 1.722 1.00 97.94 182 ILE A C 1
ATOM 1480 O O . ILE A 1 182 ? -11.123 -19.044 1.460 1.00 97.94 182 ILE A O 1
ATOM 1484 N N . ILE A 1 183 ? -10.889 -16.912 0.775 1.00 98.31 183 ILE A N 1
ATOM 1485 C CA . ILE A 1 183 ?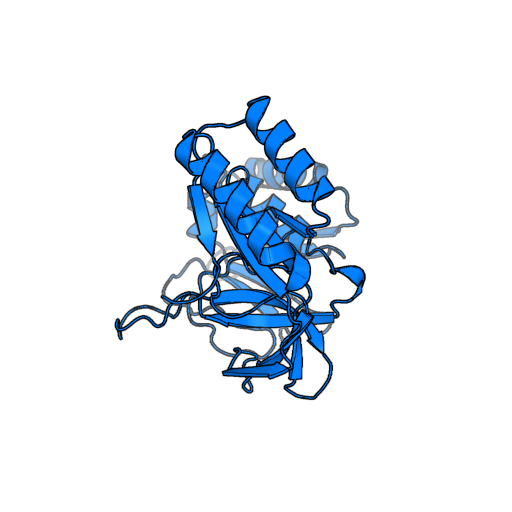 -11.078 -17.173 -0.660 1.00 98.31 183 ILE A CA 1
ATOM 1486 C C . ILE A 1 183 ? -10.032 -16.398 -1.456 1.00 98.31 183 ILE A C 1
ATOM 1488 O O . ILE A 1 183 ? -9.993 -15.173 -1.393 1.00 98.31 183 ILE A O 1
ATOM 1492 N N . ALA A 1 184 ? -9.215 -17.111 -2.231 1.00 97.62 184 ALA A N 1
ATOM 1493 C CA . ALA A 1 184 ? -8.260 -16.492 -3.142 1.00 97.62 184 ALA A CA 1
ATOM 1494 C C . ALA A 1 184 ? -8.966 -15.950 -4.397 1.00 97.62 184 ALA A C 1
ATOM 1496 O O . ALA A 1 184 ? -9.778 -16.635 -5.022 1.00 97.62 184 ALA A O 1
ATOM 1497 N N . SER A 1 185 ? -8.608 -14.734 -4.790 1.00 96.75 185 SER A N 1
ATOM 1498 C CA . SER A 1 185 ? -9.087 -14.023 -5.983 1.00 96.75 185 SER A CA 1
ATOM 1499 C C . SER A 1 185 ? -8.567 -14.583 -7.302 1.00 96.75 185 SER A C 1
ATOM 1501 O O . SER A 1 185 ? -9.072 -14.226 -8.364 1.00 96.75 185 SER A O 1
ATOM 1503 N N . GLN A 1 186 ? -7.536 -15.431 -7.247 1.00 95.44 186 GLN A N 1
ATOM 1504 C CA . GLN A 1 186 ? -6.736 -15.848 -8.400 1.00 95.44 186 GLN A CA 1
ATOM 1505 C C . GLN A 1 186 ? -5.962 -14.698 -9.070 1.00 95.44 186 GLN A C 1
ATOM 1507 O O . GLN A 1 186 ? -5.505 -14.857 -10.206 1.00 95.44 186 GLN A O 1
ATOM 1512 N N . ASN A 1 187 ? -5.784 -13.568 -8.382 1.00 97.00 187 ASN A N 1
ATOM 1513 C CA . ASN A 1 187 ? -4.858 -12.518 -8.788 1.00 97.00 187 ASN A CA 1
ATOM 1514 C C . ASN A 1 187 ? -3.444 -12.776 -8.259 1.00 97.00 187 ASN A C 1
ATOM 1516 O O . ASN A 1 187 ? -3.226 -13.501 -7.289 1.00 97.00 187 ASN A O 1
ATOM 1520 N N . TYR A 1 188 ? -2.478 -12.164 -8.933 1.00 97.56 188 TYR A N 1
ATOM 1521 C CA . TYR A 1 188 ? -1.068 -12.156 -8.583 1.00 97.56 188 TYR A CA 1
ATOM 1522 C C . TYR A 1 188 ? -0.605 -10.713 -8.448 1.00 97.56 188 TYR A C 1
ATOM 1524 O O . TYR A 1 188 ? -0.822 -9.909 -9.357 1.00 97.56 188 TYR A O 1
ATOM 1532 N N . THR A 1 189 ? 0.058 -10.410 -7.338 1.00 98.00 189 THR A N 1
ATOM 1533 C CA . THR A 1 189 ? 0.689 -9.111 -7.102 1.00 98.00 189 THR A CA 1
ATOM 1534 C C . THR A 1 189 ? 2.156 -9.133 -7.535 1.00 98.00 189 THR A C 1
ATOM 1536 O O . THR A 1 189 ? 2.937 -9.978 -7.091 1.00 98.00 189 THR A O 1
ATOM 1539 N N . PHE A 1 190 ? 2.543 -8.166 -8.363 1.00 98.12 190 PHE A N 1
ATOM 1540 C CA . PHE A 1 190 ? 3.930 -7.824 -8.669 1.00 98.12 190 PHE A CA 1
ATOM 1541 C C . PHE A 1 190 ? 4.226 -6.422 -8.149 1.00 98.12 190 PHE A C 1
ATOM 1543 O O . PHE A 1 190 ? 3.366 -5.544 -8.208 1.00 98.12 190 PHE A O 1
ATOM 1550 N N . ARG A 1 191 ? 5.447 -6.189 -7.674 1.00 96.44 191 ARG A N 1
ATOM 1551 C CA . ARG A 1 191 ? 5.904 -4.860 -7.254 1.00 96.44 191 ARG A CA 1
ATOM 1552 C C . ARG A 1 191 ? 7.078 -4.466 -8.119 1.00 96.44 1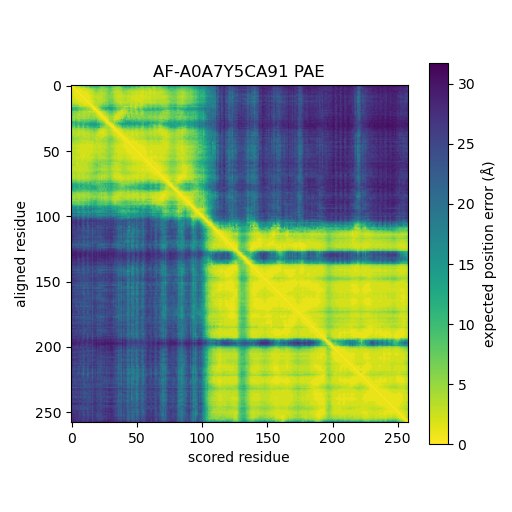91 ARG A C 1
ATOM 1554 O O . ARG A 1 191 ? 8.054 -5.200 -8.212 1.00 96.44 191 ARG A O 1
ATOM 1561 N N . VAL A 1 192 ? 6.948 -3.322 -8.771 1.00 95.62 192 VAL A N 1
ATOM 1562 C CA . VAL A 1 192 ? 7.903 -2.794 -9.736 1.00 95.62 192 VAL A CA 1
ATOM 1563 C C . VAL A 1 192 ? 8.533 -1.543 -9.147 1.00 95.62 192 VAL A C 1
ATOM 1565 O O . VAL A 1 192 ? 7.840 -0.569 -8.842 1.00 95.62 192 VAL A O 1
ATOM 1568 N N . TRP A 1 193 ? 9.853 -1.571 -9.006 1.00 92.38 193 TRP A N 1
ATOM 1569 C CA . TRP A 1 193 ? 10.656 -0.452 -8.542 1.00 92.38 193 TRP A CA 1
ATOM 1570 C C . TRP A 1 193 ? 11.431 0.161 -9.709 1.00 92.38 193 TRP A C 1
ATOM 1572 O O . TRP A 1 193 ? 12.259 -0.490 -10.345 1.00 92.38 193 TRP A O 1
ATOM 1582 N N . PHE A 1 194 ? 11.174 1.436 -9.988 1.00 87.31 194 PHE A N 1
ATOM 1583 C CA . PHE A 1 194 ? 11.832 2.187 -11.058 1.00 87.31 194 PHE A CA 1
ATOM 1584 C C . PHE A 1 194 ? 13.096 2.924 -10.593 1.00 87.31 194 PHE A C 1
ATOM 1586 O O . PHE A 1 194 ? 13.828 3.433 -11.438 1.00 87.31 194 PHE A O 1
ATOM 1593 N N . GLY A 1 195 ? 13.373 3.009 -9.287 1.00 79.00 195 GLY A N 1
ATOM 1594 C CA . GLY A 1 195 ? 14.572 3.668 -8.754 1.00 79.00 195 GLY A CA 1
ATOM 1595 C C . GLY A 1 195 ? 14.778 5.103 -9.254 1.00 79.00 195 GLY A C 1
ATOM 1596 O O . GLY A 1 195 ? 13.857 5.916 -9.253 1.00 79.00 195 GLY A O 1
ATOM 1597 N N . GLU A 1 196 ? 15.998 5.430 -9.689 1.00 64.31 196 GLU A N 1
ATOM 1598 C CA . GLU A 1 196 ? 16.357 6.774 -10.174 1.00 64.31 196 GLU A CA 1
ATOM 1599 C C . GLU A 1 196 ? 15.923 7.059 -11.623 1.00 64.31 196 GLU A C 1
ATOM 1601 O O . GLU A 1 196 ? 16.147 8.154 -12.137 1.00 64.31 196 GLU A O 1
ATOM 1606 N N . THR A 1 197 ? 15.225 6.132 -12.287 1.00 60.16 197 THR A N 1
ATOM 1607 C CA . THR A 1 197 ? 14.779 6.245 -13.693 1.00 60.16 197 THR A CA 1
ATOM 1608 C C . THR A 1 197 ? 13.572 7.189 -13.883 1.00 60.16 197 THR A C 1
ATOM 1610 O O . THR A 1 197 ? 12.727 7.006 -14.772 1.00 60.16 197 THR A O 1
ATOM 1613 N N . LYS A 1 198 ? 13.475 8.217 -13.029 1.00 54.50 198 LYS A N 1
ATOM 1614 C CA . LYS A 1 198 ? 12.387 9.199 -12.937 1.00 54.50 198 LYS A CA 1
ATOM 1615 C C . LYS A 1 198 ? 12.203 9.956 -14.247 1.00 54.50 198 LYS A C 1
ATOM 1617 O O . LYS A 1 198 ? 13.147 10.491 -14.815 1.00 54.50 198 LYS A O 1
ATOM 1622 N N . GLY A 1 199 ? 10.956 10.027 -14.714 1.00 56.06 199 GLY A N 1
ATOM 1623 C CA . GLY A 1 199 ? 10.580 10.837 -15.880 1.00 56.06 199 GLY A CA 1
ATOM 1624 C C . GLY A 1 199 ? 11.123 10.339 -17.223 1.00 56.06 199 GLY A C 1
ATOM 1625 O O . GLY A 1 199 ? 11.005 11.042 -18.223 1.00 56.06 199 GLY A O 1
ATOM 1626 N N . SER A 1 200 ? 11.706 9.139 -17.273 1.00 68.25 200 SER A N 1
ATOM 1627 C CA . SER A 1 200 ? 12.199 8.564 -18.521 1.00 68.25 200 SER A CA 1
ATOM 1628 C C . SER A 1 200 ? 11.043 8.105 -19.419 1.00 68.25 200 SER A C 1
ATOM 1630 O O . SER A 1 200 ? 10.025 7.581 -18.954 1.00 68.25 200 SER A O 1
ATOM 1632 N N . LYS A 1 201 ? 11.221 8.239 -20.740 1.00 81.38 201 LYS A N 1
ATOM 1633 C CA . LYS A 1 201 ? 10.322 7.645 -21.747 1.00 81.38 201 LYS A CA 1
ATOM 1634 C C . LYS A 1 201 ? 10.121 6.145 -21.492 1.00 81.38 201 LYS A C 1
ATOM 1636 O O . LYS A 1 201 ? 9.012 5.635 -21.622 1.00 81.38 201 LYS A O 1
ATOM 1641 N N . ALA A 1 202 ? 11.179 5.484 -21.022 1.00 84.12 202 ALA A N 1
ATOM 1642 C CA . ALA A 1 202 ? 11.187 4.072 -20.690 1.00 84.12 202 ALA A CA 1
ATOM 1643 C C . ALA A 1 202 ? 10.143 3.685 -19.632 1.00 84.12 202 ALA A C 1
ATOM 1645 O O . ALA A 1 202 ? 9.485 2.661 -19.804 1.00 84.12 202 ALA A O 1
ATOM 1646 N N . ARG A 1 203 ? 9.951 4.496 -18.579 1.00 88.62 203 ARG A N 1
ATOM 1647 C CA . ARG A 1 203 ? 8.916 4.255 -17.557 1.00 88.62 203 ARG A CA 1
ATOM 1648 C C . ARG A 1 203 ? 7.518 4.281 -18.167 1.00 88.62 203 ARG A C 1
ATOM 1650 O O . ARG A 1 203 ? 6.724 3.389 -17.902 1.00 88.62 203 ARG A O 1
ATOM 1657 N N . SER A 1 204 ? 7.229 5.291 -18.986 1.00 89.75 204 SER A N 1
ATOM 1658 C CA . SER A 1 204 ? 5.907 5.436 -19.611 1.00 89.75 204 SER A CA 1
ATOM 1659 C C . SER A 1 204 ? 5.613 4.291 -20.583 1.00 89.75 204 SER A C 1
ATOM 1661 O O . SER A 1 204 ? 4.506 3.767 -20.586 1.00 89.75 204 SER A O 1
ATOM 1663 N N . GLU A 1 205 ? 6.616 3.854 -21.353 1.00 93.12 205 GLU A N 1
ATOM 1664 C CA . GLU A 1 205 ? 6.521 2.667 -22.216 1.00 93.12 205 GLU A CA 1
ATOM 1665 C C . GLU A 1 205 ? 6.231 1.397 -21.407 1.00 93.12 205 GLU A C 1
ATOM 1667 O O . GLU A 1 205 ? 5.366 0.612 -21.786 1.00 93.12 205 GLU A O 1
ATOM 1672 N N . ILE A 1 206 ? 6.918 1.211 -20.274 1.00 94.31 206 ILE A N 1
ATOM 1673 C CA . ILE A 1 206 ? 6.729 0.032 -19.425 1.00 94.31 206 ILE A CA 1
ATOM 1674 C C . ILE A 1 206 ? 5.328 0.006 -18.819 1.00 94.31 206 ILE A C 1
ATOM 1676 O O . ILE A 1 206 ? 4.664 -1.024 -18.877 1.00 94.31 206 ILE A O 1
ATOM 1680 N N . VAL A 1 207 ? 4.871 1.132 -18.269 1.00 94.56 207 VAL A N 1
ATOM 1681 C CA . VAL A 1 207 ? 3.527 1.263 -17.687 1.00 94.56 207 VAL A CA 1
ATOM 1682 C C . VAL A 1 207 ? 2.452 1.037 -18.751 1.00 94.56 207 VAL A C 1
ATOM 1684 O O . VAL A 1 207 ? 1.495 0.313 -18.495 1.00 94.56 207 VAL A O 1
ATOM 1687 N N . GLY A 1 208 ? 2.632 1.591 -19.956 1.00 95.75 208 GLY A N 1
ATOM 1688 C CA . GLY A 1 208 ? 1.730 1.353 -21.084 1.00 95.75 208 GLY A CA 1
ATOM 1689 C C . GLY A 1 208 ? 1.648 -0.127 -21.460 1.00 95.75 208 GLY A C 1
ATOM 1690 O O . GLY A 1 208 ? 0.557 -0.674 -21.558 1.00 95.75 208 GLY A O 1
ATOM 1691 N N . ALA A 1 209 ? 2.786 -0.813 -21.558 1.00 95.88 209 ALA A N 1
ATOM 1692 C CA . ALA A 1 209 ? 2.806 -2.242 -21.859 1.00 95.88 209 ALA A CA 1
ATOM 1693 C C . ALA A 1 209 ? 2.147 -3.100 -20.761 1.00 95.88 209 ALA A C 1
ATOM 1695 O O . ALA A 1 209 ? 1.458 -4.067 -21.076 1.00 95.88 209 ALA A O 1
ATOM 1696 N N . ILE A 1 210 ? 2.320 -2.753 -19.479 1.00 96.44 210 ILE A N 1
ATOM 1697 C CA . ILE A 1 210 ? 1.634 -3.436 -18.368 1.00 96.44 210 ILE A CA 1
ATOM 1698 C C . ILE A 1 210 ? 0.116 -3.222 -18.463 1.00 96.44 210 ILE A C 1
ATOM 1700 O O . ILE A 1 210 ? -0.647 -4.170 -18.274 1.00 96.44 210 ILE A O 1
ATOM 1704 N N . GLN A 1 211 ? -0.326 -2.011 -18.814 1.00 94.81 211 GLN A N 1
ATOM 1705 C CA 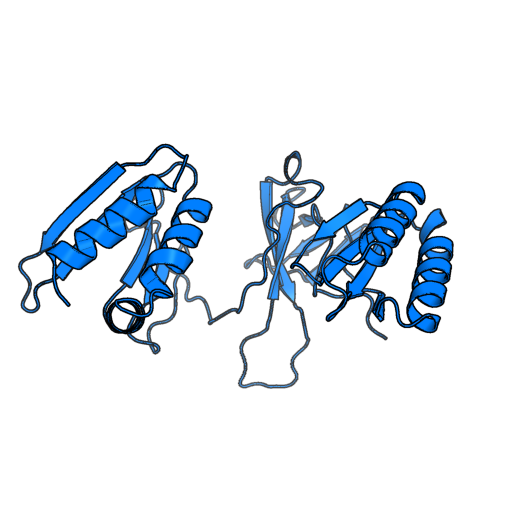. GLN A 1 211 ? -1.740 -1.717 -19.052 1.00 94.81 211 GLN A CA 1
ATOM 1706 C C . GLN A 1 211 ? -2.307 -2.529 -20.225 1.00 94.81 211 GLN A C 1
ATOM 1708 O O . GLN A 1 211 ? -3.399 -3.085 -20.110 1.00 94.81 211 GLN A O 1
ATOM 1713 N N . ASP A 1 212 ? -1.561 -2.640 -21.327 1.00 95.50 212 ASP A N 1
ATOM 1714 C CA . ASP A 1 212 ? -1.955 -3.397 -22.523 1.00 95.50 212 ASP A CA 1
ATOM 1715 C C . ASP A 1 212 ? -2.025 -4.914 -22.266 1.00 95.50 212 ASP A C 1
ATOM 1717 O O . ASP A 1 212 ? -2.745 -5.639 -22.956 1.00 95.50 212 ASP A O 1
ATOM 1721 N N . LEU A 1 213 ? -1.314 -5.408 -21.246 1.00 94.19 213 LEU A N 1
ATOM 1722 C CA . LEU A 1 213 ? -1.441 -6.780 -20.746 1.00 94.19 213 LEU A CA 1
ATOM 1723 C C . LEU A 1 213 ? -2.710 -7.002 -19.901 1.00 94.19 213 LEU A C 1
ATOM 1725 O O . LEU A 1 213 ? -2.978 -8.138 -19.513 1.00 94.19 213 LEU A O 1
ATOM 1729 N N . GLY A 1 214 ? -3.502 -5.953 -19.655 1.00 93.69 214 GLY A N 1
ATOM 1730 C CA . GLY A 1 214 ? -4.761 -6.016 -18.912 1.00 93.69 214 GLY A CA 1
ATOM 1731 C C . GLY A 1 214 ? -4.586 -6.016 -17.395 1.00 93.69 214 GLY A C 1
ATOM 1732 O O . GLY A 1 214 ? -5.485 -6.465 -16.686 1.00 93.69 214 GLY A O 1
ATOM 1733 N N . CYS A 1 215 ? -3.435 -5.564 -16.894 1.00 96.94 215 CYS A N 1
ATOM 1734 C CA . CYS A 1 215 ? -3.182 -5.489 -15.462 1.00 96.94 215 CYS A CA 1
ATOM 1735 C C . CYS A 1 215 ? -3.832 -4.258 -14.828 1.00 96.94 215 CYS A C 1
ATOM 1737 O O . CYS A 1 215 ? -3.877 -3.180 -15.423 1.00 96.94 215 CYS A O 1
ATOM 1739 N N . GLU A 1 216 ? -4.229 -4.415 -13.570 1.00 96.81 216 GLU A N 1
ATOM 1740 C CA . GLU A 1 216 ? -4.563 -3.302 -12.686 1.00 96.81 216 GLU A CA 1
ATOM 1741 C C . GLU A 1 216 ? -3.288 -2.775 -12.022 1.00 96.81 216 GLU A C 1
ATOM 1743 O O . GLU A 1 216 ? -2.349 -3.538 -11.770 1.00 96.81 216 GLU A O 1
ATOM 1748 N N . MET A 1 217 ? -3.230 -1.475 -11.733 1.00 95.75 217 MET A N 1
ATOM 1749 C CA . MET A 1 217 ? -2.015 -0.832 -11.228 1.00 95.75 217 MET A CA 1
ATOM 1750 C C . MET A 1 217 ? -2.308 0.225 -10.167 1.00 95.75 217 MET A C 1
ATOM 1752 O O . MET A 1 217 ? -3.206 1.048 -10.323 1.00 95.75 217 MET A O 1
ATOM 1756 N N . GLU A 1 218 ? -1.472 0.264 -9.133 1.00 93.50 218 GLU A N 1
ATOM 1757 C CA . GLU A 1 218 ? -1.504 1.283 -8.087 1.00 93.50 218 GLU A CA 1
ATOM 1758 C C . GLU A 1 218 ? -0.106 1.823 -7.784 1.00 93.50 218 GLU A C 1
ATOM 1760 O O . GLU A 1 218 ? 0.864 1.077 -7.652 1.00 93.50 218 GLU A O 1
ATOM 1765 N N . TRP A 1 219 ? -0.002 3.142 -7.625 1.00 87.31 219 TRP A N 1
ATOM 1766 C CA . TRP A 1 219 ? 1.247 3.797 -7.246 1.00 87.31 219 TRP A CA 1
ATOM 1767 C C . TRP A 1 219 ? 1.315 3.996 -5.734 1.00 87.31 219 TRP A C 1
ATOM 1769 O O . TRP A 1 219 ? 0.493 4.710 -5.158 1.00 87.31 219 TRP A O 1
ATOM 1779 N N . SER A 1 220 ? 2.348 3.431 -5.110 1.00 80.31 220 SER A N 1
ATOM 1780 C CA . SER A 1 220 ? 2.697 3.716 -3.713 1.00 80.31 220 SER A CA 1
ATOM 1781 C C . SER A 1 220 ? 3.508 5.008 -3.599 1.00 80.31 220 SER A C 1
ATOM 1783 O O . SER A 1 220 ? 3.349 5.806 -2.674 1.00 80.31 220 SER A O 1
ATOM 1785 N N . SER A 1 221 ? 4.384 5.244 -4.577 1.00 80.38 221 SER A N 1
ATOM 1786 C CA . SER A 1 221 ? 5.244 6.422 -4.651 1.00 80.38 221 SER A CA 1
ATOM 1787 C C . SER A 1 221 ? 5.572 6.764 -6.105 1.00 80.38 221 SER A C 1
ATOM 1789 O O . SER A 1 221 ? 5.042 6.161 -7.035 1.00 80.38 221 SER A O 1
ATOM 1791 N N . THR A 1 222 ? 6.468 7.727 -6.323 1.00 78.31 222 THR A N 1
ATOM 1792 C CA . THR A 1 222 ? 6.972 8.048 -7.666 1.00 78.31 222 THR A CA 1
ATOM 1793 C C . THR A 1 222 ? 7.674 6.862 -8.331 1.00 78.31 222 THR A C 1
ATOM 1795 O O . THR A 1 222 ? 7.651 6.772 -9.559 1.00 78.31 222 THR A O 1
ATOM 1798 N N . ASP A 1 223 ? 8.262 5.967 -7.531 1.00 85.69 223 ASP A N 1
ATOM 1799 C CA . ASP A 1 223 ? 9.189 4.933 -7.998 1.00 85.69 223 ASP A CA 1
ATOM 1800 C C . ASP A 1 223 ? 8.685 3.509 -7.731 1.00 85.69 223 ASP A C 1
ATOM 1802 O O . ASP A 1 223 ? 9.239 2.571 -8.292 1.00 85.69 223 ASP A O 1
ATOM 1806 N N . LEU A 1 224 ? 7.626 3.339 -6.930 1.00 87.38 224 LEU A N 1
ATOM 1807 C CA . LEU A 1 224 ? 7.045 2.036 -6.597 1.00 87.38 224 LEU A CA 1
ATOM 1808 C C . LEU A 1 224 ? 5.626 1.902 -7.156 1.00 87.38 224 LEU A C 1
ATOM 1810 O O . LEU A 1 224 ? 4.721 2.645 -6.758 1.00 87.38 224 LEU A O 1
ATOM 1814 N N . LEU A 1 225 ? 5.449 0.916 -8.033 1.00 92.88 225 LEU A N 1
ATOM 1815 C CA . LEU A 1 225 ? 4.183 0.522 -8.644 1.00 92.88 225 LEU A CA 1
ATOM 1816 C C . LEU A 1 225 ? 3.833 -0.905 -8.221 1.00 92.88 225 LEU A C 1
ATOM 1818 O O . LEU A 1 225 ? 4.616 -1.821 -8.466 1.00 92.88 225 LEU A O 1
ATOM 1822 N N . ALA A 1 226 ? 2.656 -1.111 -7.639 1.00 96.69 226 ALA A N 1
ATOM 1823 C CA . ALA A 1 226 ? 2.082 -2.444 -7.519 1.00 96.69 226 ALA A CA 1
ATOM 1824 C C . ALA A 1 226 ? 1.184 -2.740 -8.718 1.00 96.69 226 ALA A C 1
ATOM 1826 O O . ALA A 1 226 ? 0.454 -1.878 -9.208 1.00 96.69 226 ALA A O 1
ATOM 1827 N N . VAL A 1 227 ? 1.263 -3.975 -9.189 1.00 98.06 227 VAL A N 1
ATOM 1828 C CA . VAL A 1 227 ? 0.580 -4.475 -10.376 1.00 98.06 227 VAL A CA 1
ATOM 1829 C C . VAL A 1 227 ? -0.185 -5.725 -9.974 1.00 98.06 227 VAL A C 1
ATOM 1831 O O . VAL A 1 227 ? 0.397 -6.648 -9.409 1.00 98.06 227 VAL A O 1
ATOM 1834 N N . SER A 1 228 ? -1.475 -5.772 -10.287 1.00 98.19 228 SER A N 1
ATOM 1835 C CA . SER A 1 228 ? -2.302 -6.959 -10.117 1.00 98.19 228 SER A CA 1
ATOM 1836 C C . SER A 1 228 ? -2.614 -7.562 -11.478 1.00 98.19 228 SER A C 1
ATOM 1838 O O . SER A 1 228 ? -3.118 -6.882 -12.374 1.00 98.19 228 SER A O 1
ATOM 1840 N N . ALA A 1 229 ? -2.305 -8.845 -11.634 1.00 97.75 229 ALA A N 1
ATOM 1841 C CA . ALA A 1 229 ? -2.591 -9.605 -12.839 1.00 97.75 229 ALA A CA 1
ATOM 1842 C C . ALA A 1 229 ? -3.451 -10.823 -12.509 1.00 97.75 229 ALA A C 1
ATOM 1844 O O . ALA A 1 229 ? -3.156 -11.570 -11.575 1.00 97.75 229 ALA A O 1
ATOM 1845 N N . GLN A 1 230 ? -4.469 -11.083 -13.326 1.00 96.00 230 GLN A N 1
ATOM 1846 C CA . GLN A 1 230 ? -5.223 -12.329 -13.230 1.00 96.00 230 GLN A CA 1
ATOM 1847 C C . GLN A 1 230 ? -4.317 -13.527 -13.548 1.00 96.00 230 GLN A C 1
ATOM 1849 O O . GLN A 1 230 ? -3.440 -13.450 -14.411 1.00 96.00 230 GLN A O 1
ATOM 1854 N N . SER A 1 231 ? -4.551 -14.656 -12.878 1.00 94.12 231 SER A N 1
ATOM 1855 C CA . SER A 1 231 ? -3.734 -15.880 -12.970 1.00 94.12 231 SER A CA 1
ATOM 1856 C C . SER A 1 231 ? -3.358 -16.312 -14.392 1.00 94.12 231 SER A C 1
ATOM 1858 O O . SER A 1 231 ? -2.225 -16.722 -14.626 1.00 94.12 231 SER A O 1
ATOM 1860 N N . HIS A 1 232 ? -4.267 -16.186 -15.360 1.00 92.94 232 HIS A N 1
ATOM 1861 C CA . HIS A 1 232 ? -4.014 -16.585 -16.748 1.00 92.94 232 HIS A CA 1
ATOM 1862 C C . HIS A 1 232 ? -3.104 -15.617 -17.530 1.00 92.94 232 HIS A C 1
ATOM 1864 O O . HIS A 1 232 ? -2.583 -15.987 -18.582 1.00 92.94 232 HIS A O 1
ATOM 1870 N N . PHE A 1 233 ? -2.876 -14.404 -17.021 1.00 92.19 233 PHE A N 1
ATOM 1871 C CA . PHE A 1 233 ? -1.909 -13.442 -17.558 1.00 92.19 233 PHE A CA 1
ATOM 1872 C C . PHE A 1 233 ? -0.624 -13.350 -16.728 1.00 92.19 233 PHE A C 1
ATOM 1874 O O . PHE A 1 233 ? 0.392 -12.894 -17.250 1.00 92.19 233 PHE A O 1
ATOM 1881 N N . ALA A 1 234 ? -0.632 -13.823 -15.478 1.00 94.31 234 ALA A N 1
ATOM 1882 C CA . ALA A 1 234 ? 0.462 -13.642 -14.524 1.00 94.31 234 ALA A CA 1
ATOM 1883 C C . ALA A 1 234 ? 1.836 -14.079 -15.062 1.00 94.31 234 ALA A C 1
ATOM 1885 O O . ALA A 1 234 ? 2.803 -13.337 -14.915 1.00 94.31 234 ALA A O 1
ATOM 1886 N N . GLN A 1 235 ? 1.930 -15.227 -15.747 1.00 95.81 235 GLN A N 1
ATOM 1887 C CA . GLN A 1 235 ? 3.208 -15.681 -16.315 1.00 95.81 235 GLN A CA 1
ATOM 1888 C C . GLN A 1 235 ? 3.736 -14.724 -17.390 1.00 95.81 235 GLN A C 1
ATOM 1890 O O . GLN A 1 235 ? 4.906 -14.367 -17.377 1.00 95.81 235 GLN A O 1
ATOM 1895 N N . ARG A 1 236 ? 2.864 -14.248 -18.288 1.00 96.50 236 ARG A N 1
ATOM 1896 C CA . ARG A 1 236 ? 3.255 -13.302 -19.345 1.00 96.50 236 ARG A CA 1
ATOM 1897 C C . ARG A 1 236 ? 3.734 -11.974 -18.765 1.00 96.50 236 ARG A C 1
ATOM 1899 O O . ARG A 1 236 ? 4.655 -11.370 -19.304 1.00 96.50 236 ARG A O 1
ATOM 1906 N N . VAL A 1 237 ? 3.107 -11.527 -17.676 1.00 97.31 237 VAL A N 1
ATOM 1907 C CA . VAL A 1 237 ? 3.513 -10.320 -16.946 1.00 97.31 237 VAL A CA 1
ATOM 1908 C C . VAL A 1 237 ? 4.878 -10.528 -16.296 1.00 97.31 237 VAL A C 1
ATOM 1910 O O . VAL A 1 237 ? 5.750 -9.681 -16.460 1.00 97.31 237 VAL A O 1
ATOM 1913 N N . ALA A 1 238 ? 5.097 -11.665 -15.630 1.00 97.44 238 ALA A N 1
ATOM 1914 C CA . ALA A 1 238 ? 6.387 -12.006 -15.037 1.00 97.44 238 ALA A CA 1
ATOM 1915 C C . ALA A 1 238 ? 7.506 -12.059 -16.090 1.00 97.44 238 ALA A C 1
ATOM 1917 O O . ALA A 1 238 ? 8.546 -11.433 -15.905 1.00 97.44 238 ALA A O 1
ATOM 1918 N N . ASP A 1 239 ? 7.269 -12.730 -17.223 1.00 98.00 239 ASP A N 1
ATOM 1919 C CA . ASP A 1 239 ? 8.233 -12.826 -18.325 1.00 98.00 239 ASP A CA 1
ATOM 1920 C C . ASP A 1 239 ? 8.595 -11.437 -18.869 1.00 98.00 239 ASP A C 1
ATOM 1922 O O . ASP A 1 239 ? 9.768 -11.133 -19.098 1.00 98.00 239 ASP A O 1
ATOM 1926 N N . TYR A 1 240 ? 7.593 -10.570 -19.041 1.00 98.06 240 TYR A N 1
ATOM 1927 C CA . TYR A 1 240 ? 7.797 -9.195 -19.481 1.00 98.06 240 TYR A CA 1
ATOM 1928 C C . TYR A 1 240 ? 8.616 -8.382 -18.469 1.00 98.06 240 TYR A C 1
ATOM 1930 O O . TYR A 1 240 ? 9.612 -7.765 -18.850 1.00 98.06 240 TYR A O 1
ATOM 1938 N N . LEU A 1 241 ? 8.233 -8.395 -17.188 1.00 97.38 241 LEU A N 1
ATOM 1939 C CA . LEU A 1 241 ? 8.940 -7.667 -16.130 1.00 97.38 241 LEU A CA 1
ATOM 1940 C C . LEU A 1 241 ? 10.383 -8.152 -15.989 1.00 97.38 241 LEU A C 1
ATOM 1942 O O . LEU A 1 241 ? 11.293 -7.332 -15.886 1.00 97.38 241 LEU A O 1
ATOM 1946 N N . HIS A 1 242 ? 10.610 -9.460 -16.094 1.00 97.75 242 HIS A N 1
ATOM 1947 C CA . HIS A 1 242 ? 11.948 -10.032 -16.060 1.00 97.75 242 HIS A CA 1
ATOM 1948 C C . HIS A 1 242 ? 12.826 -9.543 -17.217 1.00 97.75 242 HIS A C 1
ATOM 1950 O O . HIS A 1 242 ? 13.982 -9.190 -17.006 1.00 97.75 242 HIS A O 1
ATOM 1956 N N . GLN A 1 243 ? 12.288 -9.442 -18.435 1.00 97.00 243 GLN A N 1
ATOM 1957 C CA . GLN A 1 243 ? 13.029 -8.872 -19.567 1.00 97.00 243 GLN A CA 1
ATOM 1958 C C . GLN A 1 243 ? 13.395 -7.397 -19.346 1.00 97.00 243 GLN A C 1
ATOM 1960 O O . GLN A 1 243 ? 14.488 -6.968 -19.728 1.00 97.00 243 GLN A O 1
ATOM 1965 N N . GLN A 1 244 ? 12.502 -6.616 -18.729 1.00 95.25 244 GLN A N 1
ATOM 1966 C CA . GLN A 1 244 ? 12.791 -5.218 -18.396 1.00 95.25 244 GLN A CA 1
ATOM 1967 C C . GLN A 1 244 ? 13.851 -5.099 -17.294 1.00 95.25 244 GLN A C 1
ATOM 1969 O O . GLN A 1 244 ? 14.700 -4.210 -17.368 1.00 95.25 244 GLN A O 1
ATOM 1974 N N . GLU A 1 245 ? 13.836 -6.004 -16.315 1.00 94.75 245 GLU A N 1
ATOM 1975 C CA . GLU A 1 245 ? 14.850 -6.086 -15.262 1.00 94.75 245 GLU A CA 1
ATOM 1976 C C . GLU A 1 245 ? 16.229 -6.467 -15.814 1.00 94.75 245 GLU A C 1
ATOM 1978 O O . GLU A 1 245 ? 17.211 -5.794 -15.513 1.00 94.75 245 GLU A O 1
ATOM 1983 N N . LEU A 1 246 ? 16.307 -7.459 -16.710 1.00 94.62 246 LEU A N 1
ATOM 1984 C CA . LEU A 1 246 ? 17.548 -7.817 -17.418 1.00 94.62 246 LEU A CA 1
ATOM 1985 C C . LEU A 1 246 ? 18.103 -6.669 -18.272 1.00 94.62 246 LEU A C 1
ATOM 1987 O O . LEU A 1 246 ? 19.296 -6.629 -18.557 1.00 94.62 246 LEU A O 1
ATOM 1991 N N . SER A 1 247 ? 17.235 -5.746 -18.685 1.00 91.56 247 SER A N 1
ATOM 1992 C CA . SER A 1 247 ? 17.610 -4.533 -19.416 1.00 91.56 247 SER A CA 1
ATOM 1993 C C . SER A 1 247 ? 17.949 -3.357 -18.490 1.00 91.56 247 SER A C 1
ATOM 1995 O O . SER A 1 247 ? 18.079 -2.236 -18.975 1.00 91.56 247 SER A O 1
ATOM 1997 N N . GLU A 1 248 ? 18.029 -3.585 -17.173 1.00 90.75 248 GLU A N 1
ATOM 1998 C CA . GLU A 1 248 ? 18.310 -2.586 -16.131 1.00 90.75 248 GLU A CA 1
ATOM 1999 C C . GLU A 1 248 ? 17.321 -1.402 -16.122 1.00 90.75 248 GLU A C 1
ATOM 2001 O O . GLU A 1 248 ? 17.636 -0.302 -15.668 1.00 90.75 248 GLU A O 1
ATOM 2006 N N . ARG A 1 249 ? 16.095 -1.606 -16.629 1.00 89.88 249 ARG A N 1
ATOM 2007 C CA . ARG A 1 249 ? 15.063 -0.552 -16.715 1.00 89.88 249 ARG A CA 1
ATOM 2008 C C . ARG A 1 249 ? 14.185 -0.461 -15.466 1.00 89.88 249 ARG A C 1
ATOM 2010 O O . ARG A 1 249 ? 13.500 0.545 -15.282 1.00 89.88 249 ARG A O 1
ATOM 2017 N N . LEU A 1 250 ? 14.146 -1.527 -14.670 1.00 93.00 250 LEU A N 1
ATOM 2018 C CA . LEU A 1 250 ? 13.382 -1.658 -13.431 1.00 93.00 250 LEU A CA 1
ATOM 2019 C C . LEU A 1 250 ? 13.964 -2.788 -12.574 1.00 93.00 250 LEU A C 1
ATOM 2021 O O . LEU A 1 250 ? 14.773 -3.576 -13.054 1.00 93.00 250 LEU A O 1
ATOM 2025 N N . GLN A 1 251 ? 13.502 -2.896 -11.336 1.00 93.00 251 GLN A N 1
ATOM 2026 C CA . GLN A 1 251 ? 13.575 -4.115 -10.530 1.00 93.00 251 GLN A CA 1
ATOM 2027 C C . GLN A 1 251 ? 12.153 -4.582 -10.243 1.00 93.00 251 GLN A C 1
ATOM 2029 O O . GLN A 1 251 ? 11.244 -3.746 -10.154 1.00 93.00 251 GLN A O 1
ATOM 2034 N N . TYR A 1 252 ? 11.938 -5.885 -10.088 1.00 95.81 252 TYR A N 1
ATOM 2035 C CA . TYR A 1 252 ? 10.630 -6.370 -9.662 1.00 95.81 252 TYR A CA 1
ATOM 2036 C C . TYR A 1 252 ? 10.708 -7.529 -8.676 1.00 95.81 252 TYR A C 1
ATOM 2038 O O . TYR A 1 252 ? 11.674 -8.283 -8.614 1.00 95.81 252 TYR A O 1
ATOM 2046 N N . GLU A 1 253 ? 9.631 -7.691 -7.920 1.00 94.88 253 GLU A N 1
ATOM 2047 C CA . GLU A 1 253 ? 9.386 -8.899 -7.152 1.00 94.88 253 GLU A CA 1
ATOM 2048 C C . GLU A 1 253 ? 7.950 -9.391 -7.324 1.00 94.88 253 GLU A C 1
ATOM 2050 O O . GLU A 1 253 ? 7.046 -8.663 -7.750 1.00 94.88 253 GLU A O 1
ATOM 2055 N N 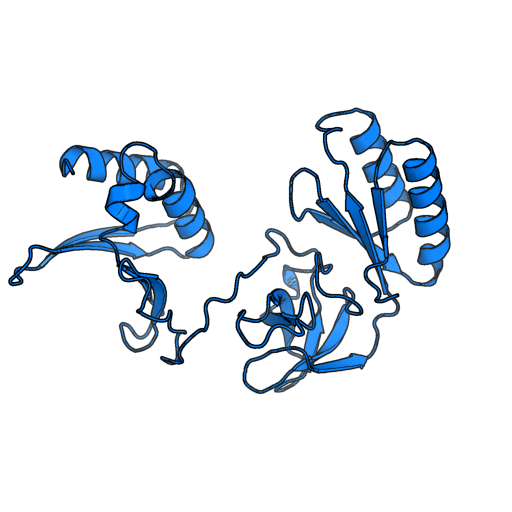. THR A 1 254 ? 7.739 -10.649 -6.954 1.00 90.88 254 THR A N 1
ATOM 2056 C CA . THR A 1 254 ? 6.411 -11.219 -6.745 1.00 90.88 254 THR A CA 1
ATOM 2057 C C . THR A 1 254 ? 6.040 -10.979 -5.289 1.00 90.88 254 THR A C 1
ATOM 2059 O O . THR A 1 254 ? 6.837 -11.327 -4.424 1.00 90.88 254 THR A O 1
ATOM 2062 N N . GLY A 1 255 ? 4.855 -10.440 -4.995 1.00 89.31 255 GLY A N 1
ATOM 2063 C CA . GLY A 1 255 ? 4.364 -10.192 -3.628 1.00 89.31 255 GLY A CA 1
ATOM 2064 C C . GLY A 1 255 ? 4.048 -11.469 -2.836 1.00 89.31 255 GLY A C 1
ATOM 2065 O O . GLY A 1 255 ? 3.057 -11.519 -2.117 1.00 89.31 255 GLY A O 1
ATOM 2066 N N . ARG A 1 256 ? 4.857 -12.517 -3.005 1.00 88.56 256 ARG A N 1
ATOM 2067 C CA . ARG A 1 256 ? 4.774 -13.827 -2.363 1.00 88.56 256 ARG A CA 1
ATOM 2068 C C . ARG A 1 256 ? 6.024 -14.081 -1.539 1.00 88.56 256 ARG A C 1
ATOM 2070 O O . ARG A 1 256 ? 7.117 -13.701 -1.964 1.00 88.56 256 ARG A O 1
ATOM 2077 N N . LEU A 1 257 ? 5.867 -14.729 -0.390 1.00 82.69 257 LEU A N 1
ATOM 2078 C CA . LEU A 1 257 ? 7.025 -15.193 0.369 1.00 82.69 257 LEU A CA 1
ATOM 2079 C C . LEU A 1 257 ? 7.770 -16.275 -0.431 1.00 82.69 257 LEU A C 1
ATOM 2081 O O . LEU A 1 257 ? 7.154 -17.089 -1.123 1.00 82.69 257 LEU A O 1
ATOM 2085 N N . LYS A 1 258 ? 9.104 -16.231 -0.372 1.00 57.88 258 LYS A N 1
ATOM 2086 C CA . LYS A 1 258 ? 9.985 -17.230 -0.993 1.00 57.88 258 LYS A CA 1
ATOM 2087 C C . LYS A 1 258 ? 10.081 -18.496 -0.154 1.00 57.88 258 LYS A C 1
ATOM 2089 O O . LYS A 1 258 ? 10.099 -18.371 1.090 1.00 57.88 258 LYS A O 1
#

Radius of gyration: 21.38 Å; Cα contacts (8 Å, |Δi|>4): 481; chains: 1; bounding box: 38×54×57 Å

pLDDT: mean 80.53, std 15.3, range [37.91, 98.69]

Solvent-accessible surface area (backbone atoms only — not comparable to full-atom values): 14599 Å² total; per-residue (Å²): 133,64,66,66,65,48,52,52,49,50,50,61,40,49,76,69,49,89,66,70,70,51,75,51,80,46,79,46,95,50,104,60,83,42,78,46,79,48,78,49,50,95,52,57,64,64,53,47,52,42,45,42,60,57,42,51,63,23,92,89,45,7,68,62,45,53,65,70,35,74,40,70,49,68,48,98,74,40,90,76,22,33,29,45,78,44,57,39,55,83,86,60,65,35,28,38,49,84,68,46,78,37,73,82,54,65,71,45,71,69,86,70,39,78,36,48,93,66,34,79,44,76,34,37,31,59,47,52,91,72,94,46,99,85,59,69,65,42,31,30,49,40,42,14,23,76,77,48,99,47,31,30,31,32,23,26,60,56,84,62,27,53,76,51,32,43,51,20,28,29,33,34,47,99,82,36,36,58,75,47,77,77,41,80,54,54,44,41,39,34,40,38,38,38,68,89,55,70,90,39,72,65,52,57,53,51,52,50,52,45,47,74,69,69,36,48,71,37,69,77,51,101,36,37,36,19,36,39,24,52,58,94,43,34,64,62,51,49,55,51,52,49,55,38,32,78,65,71,66,36,47,73,48,62,42,52,80,131